Protein AF-A0A363U707-F1 (afdb_monomer)

Nearest PDB structures (foldseek):
  2i4n-assembly1_B  TM=9.523E-01  e=6.078E-10  Rhodopseudomonas palustris
  5xig-assembly2_C  TM=9.148E-01  e=1.519E-09  Toxoplasma gondii ME49
  7f97-assembly2_D  TM=9.163E-01  e=2.192E-09  Plasmodium falciparum 3D7
  5xij-assembly2_C  TM=8.991E-01  e=3.798E-09  Toxoplasma gondii ME49
  7v9d-assembly1_A-2  TM=9.027E-01  e=9.494E-09  Plasmodium falciparum 3D7

Mean predicted aligned error: 7.05 Å

Foldseek 3Di:
DQQQAWDWFWKAAPPPRQIEIEIERRPFDFDVVQVCVVRNDIDGDDCVRCVQQLADVPQGDQQPGDRHQYEYEQCQQVNFFHWGGPSDPPDIDTGDHEPPRHHHPYYYHGTDDDFQQQDPVHGGTDDDDDDQDQDDDPGGDVVSVVVVQQVVAADPLAGQGAQVPAPFQEEEEEDDEPPDPLVVVSVVLVVVLVVLVGGYDYDPDPDDPVVSVSVCLHSNHQKYWYRYDVLVVVQWIWIDGSPDDDTDTDHSVCPNVVSVVSND

Structure (mmCIF, N/CA/C/O backbone):
data_AF-A0A363U707-F1
#
_entry.id   AF-A0A363U707-F1
#
loop_
_atom_site.group_PDB
_atom_site.id
_atom_site.type_symbol
_atom_site.label_atom_id
_atom_site.label_alt_id
_atom_site.label_comp_id
_atom_site.label_asym_id
_atom_site.label_entity_id
_atom_site.label_seq_id
_atom_site.pdbx_PDB_ins_code
_atom_site.Cartn_x
_atom_site.Cartn_y
_atom_site.Cartn_z
_atom_site.occupancy
_atom_site.B_iso_or_equiv
_atom_site.auth_seq_id
_atom_site.auth_comp_id
_atom_site.auth_asym_id
_atom_site.auth_atom_id
_atom_site.pdbx_PDB_model_num
ATOM 1 N N . PRO A 1 1 ? 21.287 20.798 -26.334 1.00 75.00 1 PRO A N 1
ATOM 2 C CA . PRO A 1 1 ? 20.153 20.501 -25.419 1.00 75.00 1 PRO A CA 1
ATOM 3 C C . PRO A 1 1 ? 19.984 18.984 -25.265 1.00 75.00 1 PRO A C 1
ATOM 5 O O . PRO A 1 1 ? 20.188 18.289 -26.256 1.00 75.00 1 PRO A O 1
ATOM 8 N N . LYS A 1 2 ? 19.651 18.467 -24.072 1.00 80.44 2 LYS A N 1
ATOM 9 C CA . LYS A 1 2 ? 19.468 17.012 -23.854 1.00 80.44 2 LYS A CA 1
ATOM 10 C C . LYS A 1 2 ? 18.323 16.424 -24.697 1.00 80.44 2 LYS A C 1
ATOM 12 O O . LYS A 1 2 ? 18.440 15.325 -25.217 1.00 80.44 2 LYS A O 1
ATOM 17 N N . GLU A 1 3 ? 17.283 17.211 -24.949 1.00 85.81 3 GLU A N 1
ATOM 18 C CA . GLU A 1 3 ? 16.171 16.906 -25.872 1.00 85.81 3 GLU A CA 1
ATOM 19 C C . GLU A 1 3 ? 16.598 16.672 -27.338 1.00 85.81 3 GLU A C 1
ATOM 21 O O . GLU A 1 3 ? 15.846 16.110 -28.128 1.00 85.81 3 GLU A O 1
ATOM 26 N N . LYS A 1 4 ? 17.810 17.101 -27.722 1.00 92.06 4 LYS A N 1
ATOM 27 C CA . LYS A 1 4 ? 18.390 16.894 -29.060 1.00 92.06 4 LYS A CA 1
ATOM 28 C C . LYS A 1 4 ? 19.408 15.759 -29.094 1.00 92.06 4 LYS A C 1
ATOM 30 O O . LYS A 1 4 ? 20.130 15.629 -30.077 1.00 92.06 4 LYS A O 1
ATOM 35 N N . THR A 1 5 ? 19.501 14.951 -28.045 1.00 93.12 5 THR A N 1
ATOM 36 C CA . THR A 1 5 ? 20.383 13.780 -28.016 1.00 93.12 5 THR A CA 1
ATOM 37 C C . THR A 1 5 ? 19.557 12.501 -27.948 1.00 93.12 5 THR A C 1
A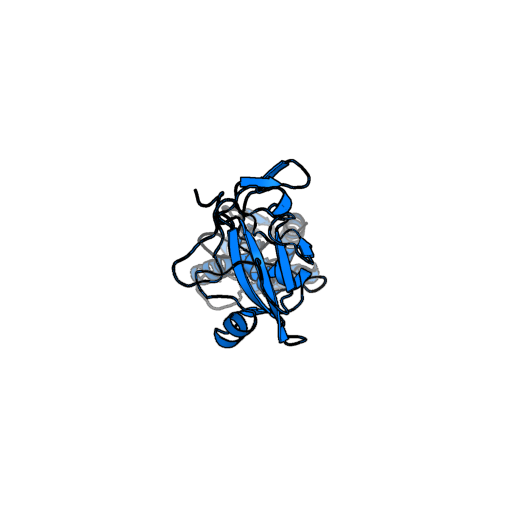TOM 39 O O . THR A 1 5 ? 18.478 12.492 -27.364 1.00 93.12 5 THR A O 1
ATOM 42 N N . ALA A 1 6 ? 20.066 11.419 -28.522 1.00 93.31 6 ALA A N 1
ATOM 43 C CA . ALA A 1 6 ? 19.530 10.075 -28.364 1.00 93.31 6 ALA A CA 1
ATOM 44 C C . ALA A 1 6 ? 20.315 9.368 -27.251 1.00 93.31 6 ALA A C 1
ATOM 46 O O . ALA A 1 6 ? 21.539 9.263 -27.328 1.00 93.31 6 ALA A O 1
ATOM 47 N N . LYS A 1 7 ? 19.627 8.904 -26.206 1.00 94.44 7 LYS A N 1
ATOM 48 C CA . LYS A 1 7 ? 20.229 8.097 -25.140 1.00 94.44 7 LYS A CA 1
ATOM 49 C C . LYS A 1 7 ? 20.121 6.628 -25.526 1.00 94.44 7 LYS A C 1
ATOM 51 O O . LYS A 1 7 ? 19.019 6.127 -25.732 1.00 94.44 7 LYS A O 1
ATOM 56 N N . ALA A 1 8 ? 21.270 5.969 -25.609 1.00 94.56 8 ALA A N 1
ATOM 57 C CA . ALA A 1 8 ? 21.385 4.542 -25.864 1.00 94.56 8 ALA A CA 1
ATOM 58 C C . ALA A 1 8 ? 21.515 3.769 -24.546 1.00 94.56 8 ALA A C 1
ATOM 60 O O . ALA A 1 8 ? 22.344 4.111 -23.701 1.00 94.56 8 ALA A O 1
ATOM 61 N N . LEU A 1 9 ? 20.717 2.718 -24.389 1.00 95.88 9 LEU A N 1
ATOM 62 C CA . LEU A 1 9 ? 20.757 1.788 -23.264 1.00 95.88 9 LEU A CA 1
ATOM 63 C C . LEU A 1 9 ? 20.870 0.366 -23.816 1.00 95.88 9 LEU A C 1
ATOM 65 O O . LEU A 1 9 ? 20.248 0.034 -24.821 1.00 95.88 9 LEU A O 1
ATOM 69 N N . MET A 1 10 ? 21.697 -0.464 -23.186 1.00 95.62 10 MET A N 1
ATOM 70 C CA . MET A 1 10 ? 22.111 -1.753 -23.742 1.00 95.62 10 MET A CA 1
ATOM 71 C C . MET A 1 10 ? 21.812 -2.863 -22.747 1.00 95.62 10 MET A C 1
ATOM 73 O O . MET A 1 10 ? 22.299 -2.855 -21.614 1.00 95.62 10 MET A O 1
ATOM 77 N N . TYR A 1 11 ? 21.010 -3.818 -23.192 1.00 96.81 11 TYR A N 1
ATOM 78 C CA . TYR A 1 11 ? 20.541 -4.929 -22.387 1.00 96.81 11 TYR A CA 1
ATOM 79 C C . TYR A 1 11 ? 20.782 -6.250 -23.110 1.00 96.81 11 TYR A C 1
ATOM 81 O O . TYR A 1 11 ? 20.896 -6.298 -24.331 1.00 96.81 11 TYR A O 1
ATOM 89 N N . THR A 1 12 ? 20.793 -7.335 -22.350 1.00 96.44 12 THR A N 1
ATOM 90 C CA . THR A 1 12 ? 20.788 -8.698 -22.875 1.00 96.44 12 THR A CA 1
ATOM 91 C C . THR A 1 12 ? 19.539 -9.393 -22.363 1.00 96.44 12 THR A C 1
ATOM 93 O O . THR A 1 12 ? 19.278 -9.424 -21.154 1.00 96.44 12 THR A O 1
ATOM 96 N N . ARG A 1 13 ? 18.739 -9.923 -23.288 1.00 96.81 13 ARG A N 1
ATOM 97 C CA . ARG A 1 13 ? 17.516 -10.651 -22.969 1.00 96.81 13 ARG A CA 1
ATOM 98 C C . ARG A 1 13 ? 17.856 -11.999 -22.347 1.00 96.81 13 ARG A C 1
ATOM 100 O O . ARG A 1 13 ? 18.667 -12.754 -22.872 1.00 96.81 13 ARG A O 1
ATOM 107 N N . VAL A 1 14 ? 17.217 -12.307 -21.224 1.00 96.00 14 VAL A N 1
ATOM 108 C CA . VAL A 1 14 ? 17.536 -13.488 -20.412 1.00 96.00 14 VAL A CA 1
ATOM 109 C C . VAL A 1 14 ? 17.093 -14.784 -21.094 1.00 96.00 14 VAL A C 1
ATOM 111 O O . VAL A 1 14 ? 17.777 -15.794 -20.975 1.00 96.00 14 VAL A O 1
ATOM 114 N N . SER A 1 15 ? 15.982 -14.764 -21.835 1.00 95.06 15 SER A N 1
ATOM 115 C CA . SER A 1 15 ? 15.396 -15.975 -22.425 1.00 95.06 15 SER A CA 1
ATOM 116 C C . SER A 1 15 ? 16.239 -16.613 -23.532 1.00 95.06 15 SER A C 1
ATOM 118 O O . SER A 1 15 ? 16.195 -17.826 -23.700 1.00 95.06 15 SER A O 1
ATOM 120 N N . ASP A 1 16 ? 16.961 -15.810 -24.314 1.00 94.19 16 ASP A N 1
ATOM 121 C CA . ASP A 1 16 ? 17.686 -16.265 -25.509 1.00 94.19 16 ASP A CA 1
ATOM 122 C C . ASP A 1 16 ? 19.075 -15.631 -25.681 1.00 94.19 16 ASP A C 1
ATOM 124 O O . ASP A 1 16 ? 19.753 -15.895 -26.670 1.00 94.19 16 ASP A O 1
ATOM 128 N N . GLY A 1 17 ? 19.511 -14.792 -24.737 1.00 93.56 17 GLY A N 1
ATOM 129 C CA . GLY A 1 17 ? 20.796 -14.100 -24.806 1.00 93.56 17 GLY A CA 1
ATOM 130 C C . GLY A 1 17 ? 20.862 -13.011 -25.878 1.00 93.56 17 GLY A C 1
ATOM 131 O O . GLY A 1 17 ? 21.953 -12.519 -26.164 1.00 93.56 17 GLY A O 1
ATOM 132 N N . LYS A 1 18 ? 19.733 -12.624 -26.488 1.00 95.12 18 LYS A N 1
ATOM 133 C CA . LYS A 1 18 ? 19.731 -11.630 -27.563 1.00 95.12 18 LYS A CA 1
ATOM 134 C C . LYS A 1 18 ? 20.108 -10.248 -27.030 1.00 95.12 18 LYS A C 1
ATOM 136 O O . LYS A 1 18 ? 19.560 -9.796 -26.023 1.00 95.12 18 LYS A O 1
ATOM 141 N N . PHE A 1 19 ? 21.008 -9.562 -27.730 1.00 96.56 19 PHE A N 1
ATOM 142 C CA . PHE A 1 19 ? 21.371 -8.183 -27.419 1.00 96.56 19 PHE A CA 1
ATOM 143 C C . PHE A 1 19 ? 20.229 -7.236 -27.805 1.00 96.56 19 PHE A C 1
ATOM 145 O O . PHE A 1 19 ? 19.715 -7.283 -28.923 1.00 96.56 19 PHE A O 1
ATOM 152 N N . VAL A 1 20 ? 19.817 -6.386 -26.869 1.00 97.19 20 VAL A N 1
ATOM 153 C CA . VAL A 1 20 ? 18.712 -5.436 -27.006 1.00 97.19 20 VAL A CA 1
ATOM 154 C C . VAL A 1 20 ? 19.270 -4.024 -26.876 1.00 97.19 20 VAL A C 1
ATOM 156 O O . VAL A 1 20 ? 19.759 -3.626 -25.816 1.00 97.19 20 VAL A O 1
ATOM 159 N N . PHE A 1 21 ? 19.178 -3.258 -27.959 1.00 97.44 21 PHE A N 1
ATOM 160 C CA . PHE A 1 21 ? 19.632 -1.877 -28.026 1.00 97.44 21 PHE A CA 1
ATOM 161 C C . PHE A 1 21 ? 18.435 -0.934 -27.951 1.00 97.44 21 PHE A C 1
ATOM 163 O O . PHE A 1 21 ? 17.620 -0.877 -28.870 1.00 97.44 21 PHE A O 1
ATOM 170 N N . VAL A 1 22 ? 18.324 -0.199 -26.849 1.00 97.69 22 VAL A N 1
ATOM 171 C CA . VAL A 1 22 ? 17.177 0.660 -26.558 1.00 97.69 22 VAL A CA 1
ATOM 172 C C . VAL A 1 22 ? 17.543 2.123 -26.775 1.00 97.69 22 VAL A C 1
ATOM 174 O O . VAL A 1 22 ? 18.563 2.587 -26.263 1.00 97.69 22 VAL A O 1
ATOM 177 N N . ILE A 1 23 ? 16.706 2.866 -27.502 1.00 97.06 23 ILE A N 1
ATOM 178 C CA . ILE A 1 23 ? 16.897 4.303 -27.736 1.00 97.06 23 ILE A CA 1
ATOM 179 C C . ILE A 1 23 ? 15.708 5.089 -27.203 1.00 97.06 23 ILE A C 1
ATOM 181 O O . ILE A 1 23 ? 14.567 4.857 -27.598 1.00 97.06 23 ILE A O 1
ATOM 185 N N . ILE A 1 24 ? 16.008 6.080 -26.366 1.00 96.88 24 ILE A N 1
ATOM 186 C CA . ILE A 1 24 ? 15.054 7.080 -25.879 1.00 96.88 24 ILE A CA 1
ATOM 187 C C . ILE A 1 24 ? 15.623 8.493 -26.066 1.00 96.88 24 ILE A C 1
ATOM 189 O O . ILE A 1 24 ? 16.816 8.667 -26.344 1.00 96.88 24 ILE A O 1
ATOM 193 N N . ARG A 1 25 ? 14.791 9.529 -25.918 1.00 95.19 25 ARG A N 1
ATOM 194 C CA . ARG A 1 25 ? 15.269 10.920 -25.968 1.00 95.19 25 ARG A CA 1
ATOM 195 C C . ARG A 1 25 ? 16.167 11.227 -24.761 1.00 95.19 25 ARG A C 1
ATOM 197 O O . ARG A 1 25 ? 15.981 10.695 -23.671 1.00 95.19 25 ARG A O 1
ATOM 204 N N . GLY A 1 26 ? 17.188 12.057 -24.952 1.00 93.19 26 GLY A N 1
ATOM 205 C CA . GLY A 1 26 ? 18.278 12.238 -23.988 1.00 93.19 26 GLY A CA 1
ATOM 206 C C . GLY A 1 26 ? 17.896 12.846 -22.642 1.00 93.19 26 GLY A C 1
ATOM 207 O O . GLY A 1 26 ? 18.564 12.605 -21.635 1.00 93.19 26 GLY A O 1
ATOM 208 N N . ASP A 1 27 ? 16.831 13.632 -22.628 1.00 92.62 27 ASP A N 1
ATOM 209 C CA . ASP A 1 27 ? 16.213 14.241 -21.453 1.00 92.62 27 ASP A CA 1
ATOM 210 C C . ASP A 1 27 ? 15.275 13.293 -20.694 1.00 92.62 27 ASP A C 1
ATOM 212 O O . ASP A 1 27 ? 14.919 13.601 -19.567 1.00 92.62 27 ASP A O 1
ATOM 216 N N . MET A 1 28 ? 14.934 12.134 -21.260 1.00 94.31 28 MET A N 1
ATOM 217 C CA . MET A 1 28 ? 13.975 11.189 -20.688 1.00 94.31 28 MET A CA 1
ATOM 218 C C . MET A 1 28 ? 14.659 10.013 -19.992 1.00 94.31 28 MET A C 1
ATOM 220 O O . MET A 1 28 ? 15.841 9.727 -20.216 1.00 94.31 28 MET A O 1
ATOM 224 N N . GLN A 1 29 ? 13.914 9.313 -19.138 1.00 95.88 29 GLN A N 1
ATOM 225 C CA . GLN A 1 29 ? 14.375 8.108 -18.449 1.00 95.88 29 GLN A CA 1
ATOM 226 C C . GLN A 1 29 ? 13.630 6.877 -18.943 1.00 95.88 29 GLN A C 1
ATOM 228 O O . GLN A 1 29 ? 12.447 6.942 -19.258 1.00 95.88 29 GLN A O 1
ATOM 233 N N . LEU A 1 30 ? 14.330 5.748 -19.009 1.00 97.00 30 LEU A N 1
ATOM 234 C CA . LEU A 1 30 ? 13.732 4.482 -19.411 1.00 97.00 30 LEU A CA 1
ATOM 235 C C . LEU A 1 30 ? 12.901 3.906 -18.261 1.00 97.00 30 LEU A C 1
ATOM 237 O O . LEU A 1 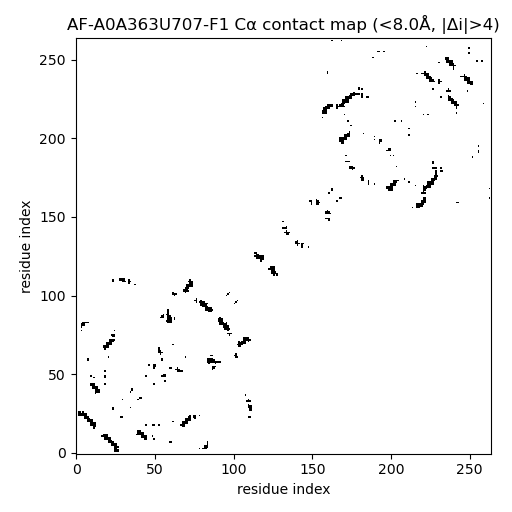30 ? 13.364 3.851 -17.124 1.00 97.00 30 LEU A O 1
ATOM 241 N N . SER A 1 31 ? 11.711 3.404 -18.574 1.00 97.12 31 SER A N 1
ATOM 242 C CA . SER A 1 31 ? 10.943 2.537 -17.689 1.00 97.12 31 SER A CA 1
ATOM 243 C C . SER A 1 31 ? 11.291 1.076 -17.972 1.00 97.12 31 SER A C 1
ATOM 245 O O . SER A 1 31 ? 10.854 0.492 -18.967 1.00 97.12 31 SER A O 1
ATOM 247 N N . GLU A 1 32 ? 12.062 0.452 -17.080 1.00 95.50 32 GLU A N 1
ATOM 248 C CA . GLU A 1 32 ? 12.420 -0.966 -17.223 1.00 95.50 32 GLU A CA 1
ATOM 249 C C . GLU A 1 32 ? 11.190 -1.880 -17.237 1.00 95.50 32 GLU A C 1
ATOM 251 O O . GLU A 1 32 ? 11.187 -2.896 -17.926 1.00 95.50 32 GLU A O 1
ATOM 256 N N . THR A 1 33 ? 10.118 -1.506 -16.534 1.00 95.31 33 THR A N 1
ATOM 257 C CA . THR A 1 33 ? 8.849 -2.245 -16.544 1.00 95.31 33 THR A CA 1
ATOM 258 C C . THR A 1 33 ? 8.222 -2.265 -17.939 1.00 95.31 33 THR A C 1
ATOM 260 O O . THR A 1 33 ? 7.798 -3.326 -18.401 1.00 95.31 33 THR A O 1
ATOM 263 N N . LYS A 1 34 ? 8.208 -1.124 -18.647 1.00 96.75 34 LYS A N 1
ATOM 264 C CA . LYS A 1 34 ? 7.697 -1.042 -20.027 1.00 96.75 34 LYS A CA 1
ATOM 265 C C . LYS A 1 34 ? 8.587 -1.812 -21.004 1.00 96.75 34 LYS A C 1
ATOM 267 O O . LYS A 1 34 ? 8.077 -2.517 -21.878 1.00 96.75 34 LYS A O 1
ATOM 272 N N . LEU A 1 35 ? 9.910 -1.748 -20.818 1.00 97.31 35 LEU A N 1
ATOM 273 C CA . LEU A 1 35 ? 10.852 -2.545 -21.604 1.00 97.31 35 LEU A CA 1
ATOM 274 C C . LEU A 1 35 ? 10.609 -4.048 -21.401 1.00 97.31 35 LEU A C 1
ATOM 276 O O . LEU A 1 35 ? 10.424 -4.763 -22.382 1.00 97.31 35 LEU A O 1
ATOM 280 N N . LYS A 1 36 ? 10.534 -4.523 -20.151 1.00 96.75 36 LYS A N 1
ATOM 281 C CA . LYS A 1 36 ? 10.291 -5.941 -19.836 1.00 96.75 36 LYS A CA 1
ATOM 282 C C . LYS A 1 36 ? 8.967 -6.445 -20.399 1.00 96.75 36 LYS A C 1
ATOM 284 O O . LYS A 1 36 ? 8.923 -7.533 -20.962 1.00 96.75 36 LYS A O 1
ATOM 289 N N . ALA A 1 37 ? 7.908 -5.639 -20.330 1.00 96.44 37 ALA A N 1
ATOM 290 C CA . ALA A 1 37 ? 6.626 -5.971 -20.954 1.00 96.44 37 ALA A CA 1
ATOM 291 C C . ALA A 1 37 ? 6.713 -6.087 -22.489 1.00 96.44 37 ALA A C 1
ATOM 293 O O . ALA A 1 37 ? 5.918 -6.796 -23.101 1.00 96.44 37 ALA A O 1
ATOM 294 N N . THR A 1 38 ? 7.676 -5.401 -23.111 1.00 96.31 38 THR A N 1
ATOM 295 C CA . THR A 1 38 ? 7.859 -5.373 -24.567 1.00 96.31 38 THR A CA 1
ATOM 296 C C . THR A 1 38 ? 8.750 -6.506 -25.071 1.00 96.31 38 THR A C 1
ATOM 298 O O . THR A 1 38 ? 8.426 -7.131 -26.079 1.00 96.31 38 THR A O 1
ATOM 301 N N . VAL A 1 39 ? 9.881 -6.764 -24.406 1.00 96.19 39 VAL A N 1
ATOM 302 C CA . VAL A 1 39 ? 10.898 -7.710 -24.901 1.00 96.19 39 VAL A CA 1
ATOM 303 C C . VAL A 1 39 ? 11.112 -8.937 -24.019 1.00 96.19 39 VAL A C 1
ATOM 305 O O . VAL A 1 39 ? 11.809 -9.851 -24.458 1.00 96.19 39 VAL A O 1
ATOM 308 N N . GLY A 1 40 ? 10.504 -8.997 -22.833 1.00 96.25 40 GLY A N 1
ATOM 309 C CA . GLY A 1 40 ? 10.749 -10.015 -21.809 1.00 96.25 40 GLY A CA 1
ATOM 310 C C . GLY A 1 40 ? 11.827 -9.599 -20.804 1.00 96.25 40 GLY A C 1
ATOM 311 O O . GLY A 1 40 ? 12.304 -8.464 -20.811 1.00 96.25 40 GLY A O 1
ATOM 312 N N . ASP A 1 41 ? 12.219 -10.523 -19.926 1.00 96.81 41 ASP A N 1
ATOM 313 C CA . ASP A 1 41 ? 13.232 -10.246 -18.907 1.00 96.81 41 ASP A CA 1
ATOM 314 C C . ASP A 1 41 ? 14.592 -9.904 -19.518 1.00 96.81 41 ASP A C 1
ATOM 316 O O . ASP A 1 41 ? 15.098 -10.578 -20.420 1.00 96.81 41 ASP A O 1
ATOM 320 N N . VAL A 1 42 ? 15.204 -8.850 -18.984 1.00 96.94 42 VAL A N 1
ATOM 321 C CA . VAL A 1 42 ? 16.476 -8.294 -19.444 1.00 96.94 42 VAL A CA 1
ATOM 322 C C . VAL A 1 42 ? 17.408 -8.026 -18.269 1.00 96.94 42 VAL A C 1
ATOM 324 O O . VAL A 1 42 ? 16.964 -7.738 -17.156 1.00 96.94 42 VAL A O 1
ATOM 327 N N . ARG A 1 43 ? 18.711 -8.068 -18.543 1.00 96.50 43 ARG A N 1
ATOM 328 C CA . ARG A 1 43 ? 19.778 -7.567 -17.666 1.00 96.50 43 ARG A CA 1
ATOM 329 C C . ARG A 1 43 ? 20.644 -6.566 -18.418 1.00 96.50 43 ARG A C 1
ATOM 331 O O . ARG A 1 43 ? 20.631 -6.567 -19.646 1.00 96.50 43 ARG A O 1
ATOM 338 N N . ALA A 1 44 ? 21.421 -5.752 -17.708 1.00 96.31 44 ALA A N 1
ATOM 339 C CA . ALA A 1 44 ? 22.433 -4.919 -18.352 1.00 96.31 44 ALA A CA 1
ATOM 340 C C . ALA A 1 44 ? 23.391 -5.790 -19.189 1.00 96.31 44 ALA A C 1
ATOM 342 O O . ALA A 1 44 ? 23.771 -6.895 -18.772 1.00 96.31 44 ALA A O 1
ATOM 343 N N . ALA A 1 45 ? 23.734 -5.310 -20.383 1.00 95.06 45 ALA A N 1
ATOM 344 C CA . ALA A 1 45 ? 24.696 -5.984 -21.244 1.00 95.06 45 ALA A CA 1
ATOM 345 C C . ALA A 1 45 ? 26.115 -5.854 -20.674 1.00 95.06 45 ALA A C 1
ATOM 347 O O . ALA A 1 45 ? 26.468 -4.823 -20.096 1.00 95.06 45 ALA A O 1
ATOM 348 N N . THR A 1 46 ? 26.931 -6.893 -20.839 1.00 94.62 46 THR A N 1
ATOM 349 C CA . THR A 1 46 ? 28.359 -6.819 -20.506 1.00 94.62 46 THR A CA 1
ATOM 350 C C . THR A 1 46 ? 29.124 -6.068 -21.597 1.00 94.62 46 THR A C 1
ATOM 352 O O . THR A 1 46 ? 28.665 -5.972 -22.735 1.00 94.62 46 THR A O 1
AT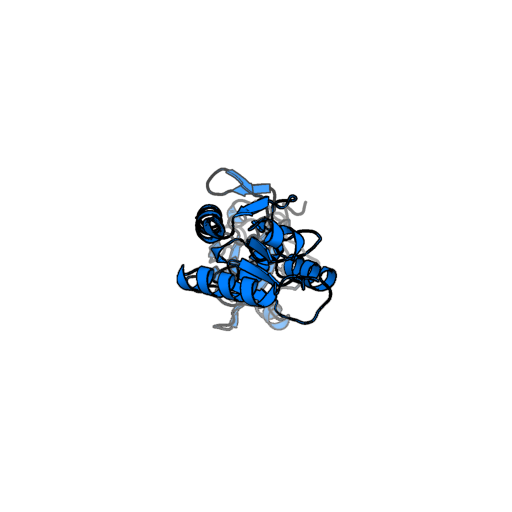OM 355 N N . GLU A 1 47 ? 30.315 -5.551 -21.287 1.00 92.00 47 GLU A N 1
ATOM 356 C CA . GLU A 1 47 ? 31.150 -4.874 -22.293 1.00 92.00 47 GLU A CA 1
ATOM 357 C C . GLU A 1 47 ? 31.466 -5.778 -23.493 1.00 92.00 47 GLU A C 1
ATOM 359 O O . GLU A 1 47 ? 31.403 -5.332 -24.636 1.00 92.00 47 GLU A O 1
ATOM 364 N N . GLU A 1 48 ? 31.725 -7.065 -23.250 1.00 90.94 48 GLU A N 1
ATOM 365 C CA . GLU A 1 48 ? 31.972 -8.051 -24.307 1.00 90.94 48 GLU A CA 1
ATOM 366 C C . GLU A 1 48 ? 30.772 -8.211 -25.251 1.00 90.94 48 GLU A C 1
ATOM 368 O O . GLU A 1 48 ? 30.947 -8.325 -26.465 1.00 90.94 48 GLU A O 1
ATOM 373 N N . GLU A 1 49 ? 29.550 -8.209 -24.711 1.00 92.38 49 GLU A N 1
ATOM 374 C CA . GLU A 1 49 ? 28.312 -8.290 -25.493 1.00 92.38 49 GLU A CA 1
ATOM 375 C C . GLU A 1 49 ? 28.099 -7.021 -26.326 1.00 92.38 49 GLU A C 1
ATOM 377 O O . GLU A 1 49 ? 27.759 -7.107 -27.506 1.00 92.38 49 GLU A O 1
ATOM 382 N N . ILE A 1 50 ? 28.373 -5.852 -25.738 1.00 91.75 50 ILE A N 1
ATOM 383 C CA . ILE A 1 50 ? 28.271 -4.547 -26.403 1.00 91.75 50 ILE A CA 1
ATOM 384 C C . ILE A 1 50 ? 29.243 -4.471 -27.589 1.00 91.75 50 ILE A C 1
ATOM 386 O O . ILE A 1 50 ? 28.837 -4.149 -28.707 1.00 91.75 50 ILE A O 1
ATOM 390 N N . VAL A 1 51 ? 30.514 -4.821 -27.369 1.00 90.81 51 VAL A N 1
ATOM 391 C CA . VAL A 1 51 ? 31.549 -4.796 -28.414 1.00 90.81 51 VAL A CA 1
ATOM 392 C C . VAL A 1 51 ? 31.241 -5.813 -29.514 1.00 90.81 51 VAL A C 1
ATOM 394 O O . VAL A 1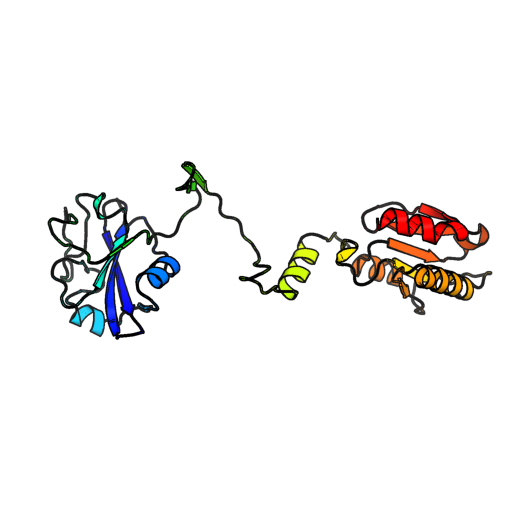 51 ? 31.406 -5.507 -30.695 1.00 90.81 51 VAL A O 1
ATOM 397 N N . ARG A 1 52 ? 30.729 -7.001 -29.162 1.00 90.94 52 ARG A N 1
ATOM 398 C CA . ARG A 1 52 ? 30.323 -8.027 -30.139 1.00 90.94 52 ARG A CA 1
ATOM 399 C C . ARG A 1 52 ? 29.214 -7.538 -31.073 1.00 90.94 52 ARG A C 1
ATOM 401 O O . ARG A 1 52 ? 29.249 -7.860 -32.258 1.00 90.94 52 ARG A O 1
ATOM 408 N N . ALA 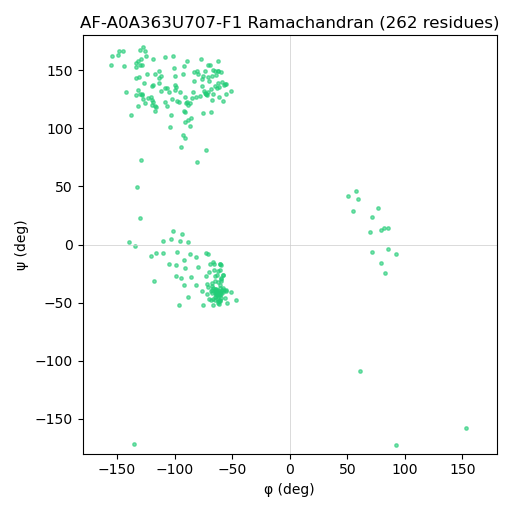A 1 53 ? 28.273 -6.746 -30.559 1.00 90.25 53 ALA A N 1
ATOM 409 C CA . ALA A 1 53 ? 27.206 -6.131 -31.351 1.00 90.25 53 ALA A CA 1
ATOM 410 C C . ALA A 1 53 ? 27.697 -4.970 -32.245 1.00 90.25 53 ALA A C 1
ATOM 412 O O . ALA A 1 53 ? 26.940 -4.465 -33.078 1.00 90.25 53 ALA A O 1
ATOM 413 N N . GLY A 1 54 ? 28.960 -4.550 -32.100 1.00 90.38 54 GLY A N 1
ATOM 414 C CA . GLY A 1 54 ? 29.549 -3.419 -32.819 1.00 90.38 54 GLY A CA 1
ATOM 415 C C . GLY A 1 54 ? 29.289 -2.063 -32.159 1.00 90.38 54 GLY A C 1
ATOM 416 O O . GLY A 1 54 ? 29.498 -1.035 -32.795 1.00 90.38 54 GLY A O 1
ATOM 417 N N . ALA A 1 55 ? 28.833 -2.047 -30.905 1.00 91.75 55 ALA A N 1
ATOM 418 C CA . ALA A 1 55 ? 28.650 -0.830 -30.128 1.00 91.75 55 ALA A CA 1
ATOM 419 C C . ALA A 1 55 ? 29.905 -0.506 -29.304 1.00 91.75 55 ALA A C 1
ATOM 421 O O . ALA A 1 55 ? 30.663 -1.388 -28.900 1.00 91.75 55 ALA A O 1
ATOM 422 N N . VAL A 1 56 ? 30.097 0.780 -29.006 1.00 90.50 56 VAL A N 1
ATOM 423 C CA . VAL A 1 56 ? 31.175 1.258 -28.129 1.00 90.50 56 VAL A CA 1
ATOM 424 C C . VAL A 1 56 ? 30.552 1.909 -26.894 1.00 90.50 56 VAL A C 1
ATOM 426 O O . VAL A 1 56 ? 29.825 2.896 -27.049 1.00 90.50 56 VAL A O 1
ATOM 429 N N . PRO A 1 57 ? 30.808 1.410 -25.667 1.00 85.81 57 PRO A N 1
ATOM 430 C CA . PRO A 1 57 ? 30.297 2.027 -24.445 1.00 85.81 57 PRO A CA 1
ATOM 431 C C . PRO A 1 57 ? 30.600 3.531 -24.389 1.00 85.81 57 PRO A C 1
ATOM 433 O O . PRO A 1 57 ? 31.712 3.969 -24.670 1.00 85.81 57 PRO A O 1
ATOM 436 N N . GLY A 1 58 ? 29.588 4.342 -24.073 1.00 85.00 58 GLY A N 1
ATOM 437 C CA . GLY A 1 58 ? 29.695 5.809 -24.054 1.00 85.00 58 GLY A CA 1
ATOM 438 C C . GLY A 1 58 ? 29.613 6.501 -25.423 1.00 85.00 58 GLY A C 1
ATOM 439 O O . GLY A 1 58 ? 29.328 7.694 -25.467 1.00 85.00 58 GLY A O 1
ATOM 440 N N . TYR A 1 59 ? 29.775 5.767 -26.528 1.00 92.31 59 TYR A N 1
ATOM 441 C CA . TYR A 1 59 ? 29.702 6.280 -27.904 1.00 92.31 59 TYR A CA 1
ATOM 442 C C . TYR A 1 59 ? 28.768 5.444 -28.788 1.00 92.31 59 TYR A C 1
ATOM 444 O O . TYR A 1 59 ? 28.895 5.459 -30.010 1.00 92.31 59 TYR A O 1
ATOM 452 N N . ALA A 1 60 ? 27.823 4.716 -28.195 1.00 93.44 60 ALA A N 1
ATOM 453 C CA . ALA A 1 60 ? 26.989 3.764 -28.915 1.00 93.44 60 ALA A CA 1
ATOM 454 C C . ALA A 1 60 ? 25.827 4.424 -29.686 1.00 93.44 60 ALA A C 1
ATOM 456 O O . ALA A 1 60 ? 25.221 5.396 -29.224 1.00 93.44 60 ALA A O 1
ATOM 457 N N . SER A 1 61 ? 25.461 3.854 -30.834 1.00 94.12 61 SER A N 1
ATOM 458 C CA . SER A 1 61 ? 24.206 4.129 -31.548 1.00 94.12 61 SER A CA 1
ATOM 459 C C . SER A 1 61 ? 23.701 2.909 -32.309 1.00 94.12 61 SER A C 1
ATOM 461 O O . SER A 1 61 ? 24.437 1.953 -32.523 1.00 94.12 61 SER A O 1
ATOM 463 N N . ALA A 1 62 ? 22.447 2.960 -32.766 1.00 93.25 62 ALA A N 1
ATOM 464 C CA . ALA A 1 62 ? 21.856 1.910 -33.596 1.00 93.25 62 ALA A CA 1
ATOM 465 C C . ALA A 1 62 ? 22.412 1.849 -35.031 1.00 93.25 62 ALA A C 1
ATOM 467 O O . ALA A 1 62 ? 22.082 0.926 -35.774 1.00 93.25 62 ALA A O 1
ATOM 468 N N . VAL A 1 63 ? 23.234 2.815 -35.451 1.00 93.25 63 VAL A N 1
ATOM 469 C CA . VAL A 1 63 ? 23.741 2.871 -36.826 1.00 93.25 63 VAL A CA 1
ATOM 470 C C . VAL A 1 63 ? 24.834 1.819 -37.008 1.00 93.25 63 VAL A C 1
ATOM 472 O O . VAL A 1 63 ? 25.911 1.917 -36.425 1.00 93.25 63 VAL A O 1
ATOM 475 N N . GLY A 1 64 ? 24.560 0.811 -37.836 1.00 87.69 64 GLY A N 1
ATOM 476 C CA . GLY A 1 64 ? 25.537 -0.222 -38.187 1.00 87.69 64 GLY A CA 1
ATOM 477 C C . GLY A 1 64 ? 25.737 -1.324 -37.140 1.00 87.69 64 GLY A C 1
ATOM 478 O O . GLY A 1 64 ? 26.682 -2.103 -37.281 1.00 87.69 64 GLY A O 1
ATOM 479 N N . LEU A 1 65 ? 24.866 -1.421 -36.126 1.00 90.75 65 LEU A N 1
ATOM 480 C CA . LEU A 1 65 ? 24.879 -2.557 -35.199 1.00 90.75 65 LEU A CA 1
ATOM 481 C C . LEU A 1 65 ? 24.556 -3.863 -35.925 1.00 90.75 65 LEU A C 1
ATOM 483 O O . LEU A 1 65 ? 23.756 -3.896 -36.863 1.00 90.75 65 LEU A O 1
ATOM 487 N N . LYS A 1 66 ? 25.175 -4.951 -35.468 1.00 82.94 66 LYS A N 1
ATOM 488 C CA . LYS A 1 66 ? 24.977 -6.299 -36.007 1.00 82.94 66 LYS A CA 1
ATOM 489 C C . LYS A 1 66 ? 24.305 -7.174 -34.961 1.00 82.94 66 LYS A C 1
ATOM 491 O O . LYS A 1 66 ? 24.675 -7.120 -33.794 1.00 82.94 66 LYS A O 1
ATOM 496 N N . ASP A 1 67 ? 23.352 -7.992 -35.406 1.00 86.75 67 ASP A N 1
ATOM 497 C CA . ASP A 1 67 ? 22.662 -8.992 -34.576 1.00 86.75 67 ASP A CA 1
ATOM 498 C C . ASP A 1 67 ? 22.094 -8.426 -33.254 1.00 86.75 67 ASP A C 1
ATOM 500 O O . ASP A 1 67 ? 22.194 -9.018 -32.180 1.00 86.75 67 ASP A O 1
ATOM 504 N N . ALA A 1 68 ? 21.503 -7.233 -33.339 1.00 93.19 68 ALA A N 1
ATOM 505 C CA . ALA A 1 68 ? 20.870 -6.536 -32.226 1.00 93.19 68 ALA A CA 1
ATOM 506 C C . ALA A 1 68 ? 19.360 -6.433 -32.464 1.00 93.19 68 ALA A C 1
ATOM 508 O O . ALA A 1 68 ? 18.919 -6.229 -33.591 1.00 93.19 68 ALA A O 1
ATOM 509 N N . LEU A 1 69 ? 18.561 -6.551 -31.404 1.00 96.12 69 LEU A N 1
ATOM 510 C CA . LEU A 1 69 ? 17.166 -6.117 -31.412 1.00 96.12 69 LEU A CA 1
ATOM 511 C C . LEU A 1 69 ? 17.127 -4.627 -31.065 1.00 96.12 69 LEU A C 1
ATOM 513 O O . LEU A 1 69 ? 17.383 -4.263 -29.916 1.00 96.12 69 LEU A O 1
ATOM 517 N N . ILE A 1 70 ? 16.809 -3.776 -32.034 1.00 97.19 70 ILE A N 1
ATOM 518 C CA . ILE A 1 70 ? 16.704 -2.335 -31.833 1.00 97.19 70 ILE A CA 1
ATOM 519 C C . ILE A 1 70 ? 15.270 -2.012 -31.410 1.00 97.19 70 ILE A C 1
ATOM 521 O O . ILE A 1 70 ? 14.290 -2.306 -32.099 1.00 97.19 70 ILE A O 1
ATOM 525 N N . VAL A 1 71 ? 15.153 -1.381 -30.248 1.00 97.75 71 VAL A N 1
ATOM 526 C CA . VAL A 1 71 ? 13.885 -0.986 -29.638 1.00 97.75 71 VAL A CA 1
ATOM 527 C C . VAL A 1 71 ? 13.936 0.516 -29.408 1.00 97.75 71 VAL A C 1
ATOM 529 O O . VAL A 1 71 ? 14.873 1.023 -28.797 1.00 97.75 71 VAL A O 1
ATOM 532 N N . VAL A 1 72 ? 12.948 1.253 -29.899 1.00 97.75 72 VAL A N 1
ATOM 533 C CA . VAL A 1 72 ? 12.925 2.714 -29.762 1.00 97.75 72 VAL A CA 1
ATOM 534 C C . VAL A 1 72 ? 11.648 3.182 -29.087 1.00 97.75 72 VAL A C 1
ATOM 536 O O . VAL A 1 72 ? 10.582 2.589 -29.270 1.00 97.75 72 VAL A O 1
ATOM 539 N N . ASP A 1 73 ? 11.776 4.257 -28.314 1.00 97.38 73 ASP A N 1
ATOM 540 C CA . ASP A 1 73 ? 10.629 4.974 -27.771 1.00 97.38 73 ASP A CA 1
ATOM 541 C C . ASP A 1 73 ? 9.788 5.609 -28.895 1.00 97.38 73 ASP A C 1
ATOM 543 O O . ASP A 1 73 ? 10.317 5.989 -29.946 1.00 97.38 73 ASP A O 1
ATOM 547 N N . ASP A 1 74 ? 8.478 5.733 -28.696 1.00 94.94 74 ASP A N 1
ATOM 548 C CA . ASP A 1 74 ? 7.531 6.222 -29.705 1.00 94.94 74 ASP A CA 1
ATOM 549 C C . ASP A 1 74 ? 7.708 7.707 -30.080 1.00 94.94 74 ASP A C 1
ATOM 551 O O . ASP A 1 74 ? 7.263 8.139 -31.153 1.00 94.94 74 ASP A O 1
ATOM 555 N N . LEU A 1 75 ? 8.454 8.474 -29.279 1.00 93.50 75 LEU A N 1
ATOM 556 C CA . LEU A 1 75 ? 8.873 9.833 -29.616 1.00 93.50 75 LEU A CA 1
ATOM 557 C C . LEU A 1 75 ? 10.079 9.882 -30.562 1.00 93.50 75 LEU A C 1
ATOM 559 O O . LEU A 1 75 ? 10.304 10.916 -31.201 1.00 93.50 75 LEU A O 1
ATOM 563 N N . ILE A 1 76 ? 10.864 8.806 -30.691 1.00 95.75 76 ILE A N 1
ATOM 564 C CA . ILE A 1 76 ? 12.077 8.787 -31.526 1.00 95.75 76 ILE A CA 1
ATOM 565 C C . ILE A 1 76 ? 11.776 9.030 -33.012 1.00 95.75 76 ILE A C 1
ATOM 567 O O . ILE A 1 76 ? 12.433 9.900 -33.587 1.00 95.75 76 ILE A O 1
ATOM 571 N N . PRO A 1 77 ? 10.776 8.382 -33.646 1.00 95.19 77 PRO A N 1
ATOM 572 C CA . PRO A 1 77 ? 10.425 8.663 -35.042 1.00 95.19 77 PRO A CA 1
ATOM 573 C C . PRO A 1 77 ? 10.040 10.126 -35.314 1.00 95.19 77 PRO A C 1
ATOM 575 O O . PRO A 1 77 ? 10.200 10.613 -36.431 1.00 95.19 77 PRO A O 1
ATOM 578 N N . GLN A 1 78 ? 9.549 10.838 -34.296 1.00 93.56 78 GLN A N 1
ATOM 579 C CA . GLN A 1 78 ? 9.147 12.247 -34.382 1.00 93.56 78 GLN A CA 1
ATOM 580 C C . GLN A 1 78 ? 10.293 13.208 -34.017 1.00 93.56 78 GLN A C 1
ATOM 582 O O . GLN A 1 78 ? 10.225 14.411 -34.275 1.00 93.56 78 GLN A O 1
ATOM 587 N N . SER A 1 79 ? 11.370 12.687 -33.430 1.00 93.94 79 SER A N 1
ATOM 588 C CA . SER A 1 79 ? 12.509 13.459 -32.948 1.00 93.94 79 SER A CA 1
ATOM 589 C C . SER A 1 79 ? 13.588 13.550 -34.021 1.00 93.94 79 SER A C 1
ATOM 591 O O . SER A 1 79 ? 14.448 12.683 -34.157 1.00 93.94 79 SER A O 1
ATOM 593 N N . GLN A 1 80 ? 13.550 14.630 -34.795 1.00 93.44 80 GLN A N 1
ATOM 594 C CA . GLN A 1 80 ? 14.488 14.835 -35.896 1.00 93.44 80 GLN A CA 1
ATOM 595 C C . GLN A 1 80 ? 15.845 15.378 -35.439 1.00 93.44 80 GLN A C 1
ATOM 597 O O . GLN A 1 80 ? 15.943 16.205 -34.523 1.00 93.44 80 GLN A O 1
ATOM 602 N N . ASN A 1 81 ? 16.876 14.990 -36.191 1.00 94.81 81 ASN A N 1
ATOM 603 C CA . ASN A 1 81 ? 18.242 15.492 -36.097 1.00 94.81 81 ASN A CA 1
ATOM 604 C C . ASN A 1 81 ? 18.876 15.323 -34.707 1.00 94.81 81 ASN A C 1
ATOM 606 O O . ASN A 1 81 ? 19.497 16.248 -34.177 1.00 94.81 81 ASN A O 1
ATOM 610 N N . LEU A 1 82 ? 18.731 14.135 -34.119 1.00 95.69 82 LEU A N 1
ATOM 611 C CA . LEU A 1 82 ? 19.320 13.815 -32.823 1.00 95.69 82 LEU A CA 1
ATOM 612 C C . LEU A 1 82 ? 20.839 13.622 -32.920 1.00 95.69 82 LEU A C 1
ATOM 614 O O . LEU A 1 82 ? 21.380 13.161 -33.927 1.00 95.69 82 LEU A O 1
ATOM 618 N N . VAL A 1 83 ? 21.537 13.955 -31.840 1.00 95.69 83 VAL A N 1
ATOM 619 C CA . VAL A 1 83 ? 22.940 13.591 -31.633 1.00 95.69 83 VAL A CA 1
ATOM 620 C C . VAL A 1 83 ? 22.991 12.209 -30.989 1.00 95.69 83 VAL A C 1
ATOM 622 O O . VAL A 1 83 ? 22.430 12.022 -29.912 1.00 95.69 83 VAL A O 1
ATOM 625 N N . ALA A 1 84 ? 23.657 11.259 -31.635 1.00 94.25 84 ALA A N 1
ATOM 626 C CA . ALA A 1 84 ? 23.837 9.891 -31.151 1.00 94.25 84 ALA A CA 1
ATOM 627 C C . ALA A 1 84 ? 25.332 9.536 -31.137 1.00 94.25 84 ALA A C 1
ATOM 629 O O . ALA A 1 84 ? 26.145 10.251 -31.726 1.00 94.25 84 ALA A O 1
ATOM 630 N N . GLY A 1 85 ? 25.716 8.448 -30.473 1.00 93.44 85 GLY A N 1
ATOM 631 C CA . GLY A 1 85 ? 27.083 7.940 -30.561 1.00 93.44 85 GLY A CA 1
ATOM 632 C C . GLY A 1 85 ? 27.461 7.507 -31.986 1.00 93.44 85 GLY A C 1
ATOM 633 O O . GLY A 1 85 ? 26.591 7.240 -32.813 1.00 93.44 85 GLY A O 1
ATOM 634 N N . ALA A 1 86 ? 28.751 7.460 -32.311 1.00 93.81 86 ALA A N 1
ATOM 635 C CA . ALA A 1 86 ? 29.217 7.034 -33.636 1.00 93.81 86 ALA A CA 1
ATOM 636 C C . ALA A 1 86 ? 29.615 5.553 -33.729 1.00 93.81 86 ALA A C 1
ATOM 638 O O . ALA A 1 86 ? 30.076 5.125 -34.780 1.00 93.81 86 ALA A O 1
ATOM 639 N N . ASN A 1 87 ? 29.458 4.781 -32.648 1.00 93.94 87 ASN A N 1
ATOM 640 C CA . ASN A 1 87 ? 30.094 3.471 -32.472 1.00 93.94 87 ASN A CA 1
ATOM 641 C C . ASN A 1 87 ? 31.627 3.538 -32.638 1.00 93.94 87 ASN A C 1
ATOM 643 O O . ASN A 1 87 ? 32.271 2.565 -33.014 1.00 93.94 87 ASN A O 1
ATOM 647 N N . GLU A 1 88 ? 32.214 4.695 -32.319 1.00 93.38 88 GLU A N 1
ATOM 648 C CA . GLU A 1 88 ? 33.648 4.964 -32.381 1.00 93.38 88 GLU A CA 1
ATOM 649 C C . GLU A 1 88 ? 34.048 5.841 -31.191 1.00 93.38 88 GLU A C 1
ATOM 651 O O . GLU A 1 88 ? 33.410 6.860 -30.904 1.00 93.38 88 GLU A O 1
ATOM 656 N N . THR A 1 89 ? 35.105 5.442 -30.482 1.00 93.06 89 THR A N 1
ATOM 657 C CA . THR A 1 89 ? 35.584 6.150 -29.292 1.00 93.06 89 THR A CA 1
ATOM 658 C C . THR A 1 89 ? 35.921 7.601 -29.616 1.00 93.06 89 THR A C 1
ATOM 660 O O . THR A 1 89 ? 36.762 7.886 -30.461 1.00 93.06 89 THR A O 1
ATOM 663 N N . GLY A 1 90 ? 35.291 8.530 -28.898 1.00 93.31 90 GLY A N 1
ATOM 664 C CA . GLY A 1 90 ? 35.518 9.968 -29.051 1.00 93.31 90 GLY A CA 1
ATOM 665 C C . GLY A 1 90 ? 34.579 10.661 -30.041 1.00 93.31 90 GLY A C 1
ATOM 666 O O . GLY A 1 90 ? 34.551 11.891 -30.065 1.00 93.31 90 GLY A O 1
ATOM 667 N N . TYR A 1 91 ? 33.758 9.920 -30.793 1.00 94.50 91 TYR A N 1
ATOM 668 C CA . TYR A 1 91 ? 32.937 10.479 -31.868 1.00 94.50 91 TYR A CA 1
ATOM 669 C C . TYR A 1 91 ? 31.433 10.336 -31.630 1.00 94.50 91 TYR A C 1
ATOM 671 O O . TYR A 1 91 ? 30.934 9.372 -31.051 1.00 94.50 91 TYR A O 1
ATOM 679 N N . HIS A 1 92 ? 30.697 11.335 -32.115 1.00 94.56 92 HIS A N 1
ATOM 680 C CA . HIS A 1 92 ? 29.239 11.366 -32.125 1.00 94.56 92 HIS A CA 1
ATOM 681 C C . HIS A 1 92 ? 28.742 11.746 -33.517 1.00 94.56 92 HIS A C 1
ATOM 683 O O . HIS A 1 92 ? 29.318 12.611 -34.182 1.00 94.56 92 HIS A O 1
ATOM 689 N N . LEU A 1 93 ? 27.628 11.148 -33.920 1.00 94.62 93 LEU A N 1
ATOM 690 C CA . LEU A 1 93 ? 26.894 11.514 -35.120 1.00 94.62 93 LEU A CA 1
ATOM 691 C C . LEU A 1 93 ? 25.959 12.678 -34.801 1.00 94.62 93 LEU A C 1
ATOM 693 O O . LEU A 1 93 ? 25.209 12.651 -33.823 1.00 94.62 93 LEU A O 1
ATOM 697 N N . LYS A 1 94 ? 25.990 13.710 -35.643 1.00 94.94 94 LYS A N 1
ATOM 698 C CA . LYS A 1 94 ? 25.029 14.817 -35.605 1.00 94.94 94 LYS A CA 1
ATOM 699 C C . LYS A 1 94 ? 23.976 14.615 -36.681 1.00 94.94 94 LYS A C 1
ATOM 701 O O . LYS A 1 94 ? 24.267 14.071 -37.741 1.00 94.94 94 LYS A O 1
ATOM 706 N N . ASN A 1 95 ? 22.782 15.142 -36.428 1.00 95.06 95 ASN A N 1
ATOM 707 C CA . ASN A 1 95 ? 21.652 15.078 -37.349 1.00 95.06 95 ASN A CA 1
ATOM 708 C C . ASN A 1 95 ? 21.240 13.640 -37.694 1.00 95.06 95 ASN A C 1
ATOM 710 O O . ASN A 1 95 ? 20.886 13.368 -38.839 1.00 95.06 95 ASN A O 1
ATOM 714 N N . THR A 1 96 ? 21.279 12.738 -36.712 1.00 95.12 96 THR A N 1
ATOM 715 C CA . THR A 1 96 ? 20.822 11.354 -36.864 1.00 95.12 96 THR A CA 1
ATOM 716 C C . THR A 1 96 ? 19.294 11.325 -36.888 1.00 95.12 96 THR A C 1
ATOM 718 O O . THR A 1 96 ? 18.645 11.954 -36.050 1.00 95.12 96 THR A O 1
ATOM 721 N N . ASN A 1 97 ? 18.710 10.613 -37.845 1.00 95.00 97 ASN A N 1
ATOM 722 C CA . ASN A 1 97 ? 17.273 10.514 -38.061 1.00 95.00 97 ASN A CA 1
ATOM 723 C C . ASN A 1 97 ? 16.838 9.051 -38.183 1.00 95.00 97 ASN A C 1
ATOM 725 O O . ASN A 1 97 ? 17.369 8.289 -38.997 1.00 95.00 97 ASN A O 1
ATOM 729 N N . TYR A 1 98 ? 15.818 8.693 -37.403 1.00 95.50 98 TYR A N 1
ATOM 730 C CA . TYR A 1 98 ? 15.109 7.427 -37.550 1.00 95.50 98 TYR A CA 1
ATOM 731 C C . TYR A 1 98 ? 14.504 7.313 -38.961 1.00 95.50 98 TYR A C 1
ATOM 733 O O . TYR A 1 98 ? 14.016 8.297 -39.516 1.00 95.50 98 TYR A O 1
ATOM 741 N N . GLY A 1 99 ? 14.566 6.126 -39.563 1.00 94.25 99 GLY A N 1
ATOM 742 C CA . GLY A 1 99 ? 14.083 5.841 -40.918 1.00 94.25 99 GLY A CA 1
ATOM 743 C C . GLY A 1 99 ? 15.059 6.212 -42.041 1.00 94.25 99 GLY A C 1
ATOM 744 O O . GLY A 1 99 ? 15.006 5.595 -43.100 1.00 94.25 99 GLY A O 1
ATOM 745 N N . ARG A 1 100 ? 15.976 7.167 -41.817 1.00 95.38 100 ARG A N 1
ATOM 746 C CA . ARG A 1 100 ? 17.053 7.502 -42.767 1.00 95.38 100 ARG A CA 1
ATOM 747 C C . ARG A 1 100 ? 18.363 6.787 -42.437 1.00 95.38 100 ARG A C 1
ATOM 749 O O . ARG A 1 100 ? 18.947 6.175 -43.321 1.00 95.38 100 ARG A O 1
ATOM 756 N N . ASP A 1 101 ? 18.825 6.892 -41.188 1.00 95.69 101 ASP A N 1
ATOM 757 C CA . ASP A 1 101 ? 20.154 6.400 -40.783 1.00 95.69 101 ASP A CA 1
ATOM 758 C C . ASP A 1 101 ? 20.100 5.028 -40.100 1.00 95.69 101 ASP A C 1
ATOM 760 O O . ASP A 1 101 ? 21.066 4.272 -40.135 1.00 95.69 101 ASP A O 1
ATOM 764 N N . TYR A 1 102 ? 18.975 4.710 -39.459 1.00 94.31 102 TYR A N 1
ATOM 765 C CA . TYR A 1 102 ? 18.712 3.418 -38.832 1.00 94.31 102 TYR A CA 1
ATOM 766 C C . TYR A 1 102 ? 17.203 3.161 -38.766 1.00 94.31 102 TYR A C 1
ATOM 768 O O . TYR A 1 102 ? 16.392 4.083 -38.883 1.00 94.31 102 TYR A O 1
ATOM 776 N N . SER A 1 103 ? 16.829 1.902 -38.558 1.00 94.69 103 SER A N 1
ATOM 777 C CA . SER A 1 103 ? 15.450 1.478 -38.301 1.00 94.69 103 SER A CA 1
ATOM 778 C C . SER A 1 103 ? 15.408 0.629 -37.033 1.00 94.69 103 SER A C 1
ATOM 780 O O . SER A 1 103 ? 16.455 0.303 -36.475 1.00 94.69 103 SER A O 1
ATOM 782 N N . ALA A 1 104 ? 14.208 0.336 -36.544 1.00 95.62 104 ALA A N 1
ATOM 783 C CA . ALA A 1 104 ? 14.012 -0.472 -35.349 1.00 95.62 104 ALA A CA 1
ATOM 784 C C . ALA A 1 104 ? 12.940 -1.517 -35.607 1.00 95.62 104 ALA A C 1
ATOM 786 O O . ALA A 1 104 ? 11.941 -1.221 -36.266 1.00 95.62 104 ALA A O 1
ATOM 787 N N . GLU A 1 105 ? 13.124 -2.708 -35.051 1.00 96.56 105 GLU A N 1
ATOM 788 C CA . GLU A 1 105 ? 12.133 -3.776 -35.120 1.00 96.56 105 GLU A CA 1
ATOM 789 C C . GLU A 1 105 ? 10.930 -3.480 -34.221 1.00 96.56 105 GLU A C 1
ATOM 791 O O . GLU A 1 105 ? 9.826 -3.958 -34.486 1.00 96.56 105 GLU A O 1
ATOM 796 N N . VAL A 1 106 ? 11.130 -2.702 -33.151 1.00 96.69 106 VAL A N 1
ATOM 797 C CA . VAL A 1 106 ? 10.093 -2.413 -32.160 1.00 96.69 106 VAL A CA 1
ATOM 798 C C . VAL A 1 106 ? 10.040 -0.923 -31.836 1.00 96.69 106 VAL A C 1
ATOM 800 O O . VAL A 1 106 ? 11.043 -0.316 -31.465 1.00 96.69 106 VAL A O 1
ATOM 803 N N . ILE A 1 107 ? 8.834 -0.358 -31.923 1.00 97.69 107 ILE A N 1
ATOM 804 C CA . ILE A 1 107 ? 8.505 1.003 -31.483 1.00 97.69 107 ILE A CA 1
ATOM 805 C C . ILE A 1 107 ? 7.419 0.902 -30.409 1.00 97.69 107 ILE A C 1
ATOM 807 O O . ILE A 1 107 ? 6.338 0.357 -30.671 1.00 97.69 107 ILE A O 1
ATOM 811 N N . ARG A 1 108 ? 7.696 1.396 -29.200 1.00 97.06 108 ARG A N 1
ATOM 812 C CA . ARG A 1 108 ? 6.773 1.364 -28.050 1.00 97.06 108 ARG A CA 1
ATOM 813 C C . ARG A 1 108 ? 6.982 2.569 -27.139 1.00 97.06 108 ARG A C 1
ATOM 815 O O . ARG A 1 108 ? 8.029 3.187 -27.194 1.00 97.06 108 ARG A O 1
ATOM 822 N N . ASP A 1 109 ? 6.009 2.853 -26.281 1.00 95.31 109 ASP A N 1
ATOM 823 C CA . ASP A 1 109 ? 6.201 3.746 -25.134 1.00 95.31 109 ASP A CA 1
ATOM 824 C C . ASP A 1 109 ? 7.147 3.061 -24.136 1.00 95.31 109 ASP A C 1
ATOM 826 O O . ASP A 1 109 ? 6.820 2.010 -23.574 1.00 95.31 109 ASP A O 1
ATOM 830 N N . LEU A 1 110 ? 8.339 3.627 -23.955 1.00 96.56 110 LEU A N 1
ATOM 831 C CA . LEU A 1 110 ? 9.391 3.077 -23.097 1.00 96.56 110 LEU A CA 1
ATOM 832 C C . LEU A 1 110 ? 9.788 4.037 -21.981 1.00 96.56 110 LEU A C 1
ATOM 834 O O . LEU A 1 110 ? 10.533 3.648 -21.082 1.00 96.56 110 LEU A O 1
ATOM 838 N N . VAL A 1 111 ? 9.324 5.281 -22.022 1.00 95.56 111 VAL A N 1
ATOM 839 C CA . VAL A 1 111 ? 9.765 6.329 -21.105 1.00 95.56 111 VAL A CA 1
ATOM 840 C C . VAL A 1 111 ? 9.007 6.264 -19.781 1.00 95.56 111 VAL A C 1
ATOM 842 O O . VAL A 1 111 ? 7.810 5.983 -19.715 1.00 95.56 111 VAL A O 1
ATOM 845 N N . GLN A 1 112 ? 9.725 6.497 -18.686 1.00 95.12 112 GLN A N 1
ATOM 846 C CA . GLN A 1 112 ? 9.136 6.685 -17.371 1.00 95.12 112 GLN A CA 1
ATOM 847 C C . GLN A 1 112 ? 8.453 8.051 -17.315 1.00 95.12 112 GLN A C 1
ATOM 849 O O . GLN A 1 112 ? 9.058 9.066 -17.639 1.00 95.12 112 GLN A O 1
ATOM 854 N N . VAL A 1 113 ? 7.199 8.049 -16.879 1.00 93.25 113 VAL A N 1
ATOM 855 C CA . VAL A 1 113 ? 6.409 9.265 -16.691 1.00 93.25 113 VAL A CA 1
ATOM 856 C C . VAL A 1 113 ? 6.922 10.083 -15.507 1.00 93.25 113 VAL A C 1
ATOM 858 O O . VAL A 1 113 ? 7.254 9.512 -14.461 1.00 93.25 113 VAL A O 1
ATOM 861 N N . GLU A 1 114 ? 6.936 11.403 -15.664 1.00 92.56 114 GLU A N 1
ATOM 862 C CA . GLU A 1 114 ? 7.273 12.373 -14.626 1.00 92.56 114 GLU A CA 1
ATOM 863 C C . GLU A 1 114 ? 6.034 13.150 -14.154 1.00 92.56 114 GLU A C 1
ATOM 865 O O . GLU A 1 114 ? 4.977 13.191 -14.793 1.00 92.56 114 GLU A O 1
ATOM 870 N N . GLU A 1 115 ? 6.147 13.759 -12.976 1.00 93.88 115 GLU A N 1
ATOM 871 C CA . GLU A 1 115 ? 5.095 14.631 -12.468 1.00 93.88 115 GLU A CA 1
ATOM 872 C C . GLU A 1 115 ? 4.893 15.824 -13.412 1.00 93.88 115 GLU A C 1
ATOM 874 O O . GLU A 1 115 ? 5.843 16.451 -13.875 1.00 93.88 115 GLU A O 1
ATOM 879 N N . GLY A 1 116 ? 3.635 16.149 -13.707 1.00 94.06 116 GLY A N 1
ATOM 880 C CA . GLY A 1 116 ? 3.292 17.193 -14.663 1.00 94.06 116 GLY A CA 1
ATOM 881 C C . GLY A 1 116 ? 3.252 16.736 -16.123 1.00 94.06 116 GLY A C 1
ATOM 882 O O . GLY A 1 116 ? 2.821 17.519 -16.973 1.00 94.06 116 GLY A O 1
ATOM 883 N N . ASP A 1 117 ? 3.594 15.492 -16.453 1.00 92.81 117 ASP A N 1
ATOM 884 C CA . ASP A 1 117 ? 3.357 14.982 -17.805 1.00 92.81 117 ASP A CA 1
ATOM 885 C C . ASP A 1 117 ? 1.855 14.970 -18.148 1.00 92.81 117 ASP A C 1
ATOM 887 O O . ASP A 1 117 ? 1.003 14.842 -17.259 1.00 92.81 117 ASP A O 1
ATOM 891 N N . PRO A 1 118 ? 1.482 15.156 -19.428 1.00 92.12 118 PRO A N 1
ATOM 892 C CA . PRO A 1 118 ? 0.089 15.098 -19.844 1.00 92.12 118 PRO A CA 1
ATOM 893 C C . PRO A 1 118 ? -0.420 13.650 -19.842 1.00 92.12 118 PRO A C 1
ATOM 895 O O . PRO A 1 118 ? 0.166 12.752 -20.440 1.00 92.12 118 PRO A O 1
ATOM 898 N N . CYS A 1 119 ? -1.574 13.423 -19.222 1.00 89.31 119 CYS A N 1
ATOM 899 C CA . CYS A 1 119 ? -2.273 12.146 -19.281 1.00 89.31 119 CYS A CA 1
ATOM 900 C C . CYS A 1 119 ? -2.664 11.803 -20.729 1.00 89.31 119 CYS A C 1
ATOM 902 O O . CYS A 1 119 ? -3.393 12.567 -21.361 1.00 89.31 119 CYS A O 1
ATOM 904 N N . LEU A 1 120 ? -2.294 10.614 -21.212 1.00 86.06 120 LEU A N 1
ATOM 905 C CA . LEU A 1 120 ? -2.611 10.155 -22.574 1.00 86.06 120 LEU A CA 1
ATOM 906 C C . LEU A 1 120 ? -4.118 10.055 -22.878 1.00 86.06 120 LEU A C 1
ATOM 908 O O . LEU A 1 120 ? -4.509 10.089 -24.038 1.00 86.06 120 LEU A O 1
ATOM 912 N N . ASN A 1 121 ? -4.971 9.948 -21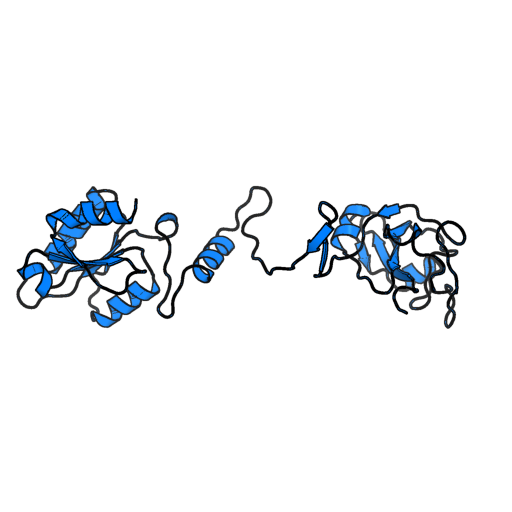.855 1.00 90.69 121 ASN A N 1
ATOM 913 C CA . ASN A 1 121 ? -6.421 9.839 -22.037 1.00 90.69 121 ASN A CA 1
ATOM 914 C C . ASN A 1 121 ? -7.147 11.197 -22.013 1.00 90.69 121 ASN A C 1
ATOM 916 O O . ASN A 1 121 ? -8.152 11.374 -22.690 1.00 90.69 121 ASN A O 1
ATOM 920 N N . CYS A 1 122 ? -6.684 12.155 -21.201 1.00 95.12 122 CYS A N 1
ATOM 921 C CA . CYS A 1 122 ? -7.425 13.408 -20.976 1.00 95.12 122 CYS A CA 1
ATOM 922 C C . CYS A 1 122 ? -6.588 14.692 -21.035 1.00 95.12 122 CYS A C 1
ATOM 924 O O . CYS A 1 122 ? -7.130 15.774 -20.831 1.00 95.12 122 CYS A O 1
ATOM 926 N N . GLY A 1 123 ? -5.275 14.601 -21.247 1.00 93.25 123 GLY A N 1
ATOM 927 C CA . GLY A 1 123 ? -4.361 15.743 -21.345 1.00 93.25 123 GLY A CA 1
ATOM 928 C C . GLY A 1 123 ? -4.079 16.487 -20.034 1.00 93.25 123 GLY A C 1
ATOM 929 O O . GLY A 1 123 ? -3.219 17.365 -20.009 1.00 93.25 123 GLY A O 1
ATOM 930 N N . ARG A 1 124 ? -4.765 16.154 -18.930 1.00 96.25 124 ARG A N 1
ATOM 931 C CA . ARG A 1 124 ? -4.497 16.754 -17.612 1.00 96.25 124 ARG A CA 1
ATOM 932 C C . ARG A 1 124 ? -3.124 16.349 -17.084 1.00 96.25 124 ARG A C 1
ATOM 934 O O . ARG A 1 124 ? -2.645 15.256 -17.372 1.00 96.25 124 ARG A O 1
ATOM 941 N N . ARG A 1 125 ? -2.527 17.237 -16.290 1.00 96.69 125 ARG A N 1
ATOM 942 C CA . ARG A 1 125 ? -1.216 17.048 -15.663 1.00 96.69 125 ARG A CA 1
ATOM 943 C C . ARG A 1 125 ? -1.282 15.926 -14.631 1.00 96.69 125 ARG A C 1
ATOM 945 O O . ARG A 1 125 ? -2.183 15.915 -13.792 1.00 96.69 125 ARG A O 1
ATOM 952 N N . LEU A 1 126 ? -0.353 14.985 -14.728 1.00 95.69 126 LEU A N 1
ATOM 953 C CA . LEU A 1 126 ? -0.228 13.877 -13.793 1.00 95.69 126 LEU A CA 1
ATOM 954 C C . LEU A 1 126 ? 0.387 14.354 -12.475 1.00 95.69 126 LEU A C 1
ATOM 956 O O . LEU A 1 126 ? 1.244 15.234 -12.468 1.00 95.69 126 LEU A O 1
ATOM 960 N N . VAL A 1 127 ? -0.058 13.755 -11.372 1.00 94.75 127 VAL A N 1
ATOM 961 C CA . VAL A 1 127 ? 0.494 13.956 -10.027 1.00 94.75 127 VAL A CA 1
ATOM 962 C C . VAL A 1 127 ? 0.998 12.610 -9.533 1.00 94.75 127 VAL A C 1
ATOM 964 O O . VAL A 1 127 ? 0.314 11.597 -9.703 1.00 94.75 127 VAL A O 1
ATOM 967 N N . ILE A 1 128 ? 2.183 12.593 -8.928 1.00 92.56 128 ILE A N 1
ATOM 968 C CA . ILE A 1 128 ? 2.769 11.383 -8.355 1.00 92.56 128 ILE A CA 1
ATOM 969 C C . ILE A 1 128 ? 2.487 11.378 -6.853 1.00 92.56 128 ILE A C 1
ATOM 971 O O . ILE A 1 128 ? 2.839 12.311 -6.138 1.00 92.56 128 ILE A O 1
ATOM 975 N N . LEU A 1 129 ? 1.841 10.317 -6.371 1.00 92.75 129 LEU A N 1
ATOM 976 C CA . LEU A 1 129 ? 1.546 10.115 -4.954 1.00 92.75 129 LEU A CA 1
ATOM 977 C C . LEU A 1 129 ? 2.231 8.844 -4.464 1.00 92.75 129 LEU A C 1
ATOM 979 O O . LEU A 1 129 ? 2.193 7.811 -5.133 1.00 92.75 129 LEU A O 1
ATOM 983 N N . ALA A 1 130 ? 2.820 8.909 -3.272 1.00 89.25 130 ALA A N 1
ATOM 984 C CA . ALA A 1 130 ? 3.304 7.720 -2.589 1.00 89.25 130 ALA A CA 1
ATOM 985 C C . ALA A 1 130 ? 2.110 6.911 -2.068 1.00 89.25 130 ALA A C 1
ATOM 987 O O . ALA A 1 130 ? 1.231 7.448 -1.392 1.00 89.25 130 ALA A O 1
ATOM 988 N N . CYS A 1 131 ? 2.082 5.616 -2.372 1.00 90.44 131 CYS A N 1
ATOM 989 C CA . CYS A 1 131 ? 1.033 4.711 -1.927 1.00 90.44 131 CYS A CA 1
ATOM 990 C C . CYS A 1 131 ? 1.620 3.408 -1.381 1.00 90.44 131 CYS A C 1
ATOM 992 O O . CYS A 1 131 ? 2.732 3.006 -1.725 1.00 90.44 131 CYS A O 1
ATOM 994 N N . MET A 1 132 ? 0.847 2.749 -0.520 1.00 90.12 132 MET A N 1
ATOM 995 C CA . MET A 1 132 ? 1.115 1.389 -0.072 1.00 90.12 132 MET A CA 1
ATOM 996 C C . MET A 1 132 ? 0.183 0.442 -0.837 1.00 90.12 132 MET A C 1
ATOM 998 O O . MET A 1 132 ? -1.033 0.657 -0.811 1.00 90.12 132 MET A O 1
ATOM 1002 N N . PRO A 1 133 ? 0.701 -0.588 -1.526 1.00 93.38 133 PRO A N 1
ATOM 1003 C CA . PRO A 1 133 ? -0.150 -1.577 -2.170 1.00 93.38 133 PRO A CA 1
ATOM 1004 C C . PRO A 1 133 ? -0.876 -2.400 -1.101 1.00 93.38 133 PRO A C 1
ATOM 1006 O O . PRO A 1 133 ? -0.243 -2.981 -0.227 1.00 93.38 133 PRO A O 1
ATOM 1009 N N . LEU A 1 134 ? -2.208 -2.440 -1.171 1.00 95.50 134 LEU A N 1
ATOM 1010 C CA . LEU A 1 134 ? -3.042 -3.216 -0.238 1.00 95.50 134 LEU A CA 1
ATOM 1011 C C . LEU A 1 134 ? -3.480 -4.568 -0.818 1.00 95.50 134 LEU A C 1
ATOM 1013 O O . LEU A 1 134 ? -3.925 -5.450 -0.085 1.00 95.50 134 LEU A O 1
ATOM 1017 N N . ALA A 1 135 ? -3.388 -4.720 -2.138 1.00 95.69 135 ALA A N 1
ATOM 1018 C CA . ALA A 1 135 ? -3.758 -5.926 -2.859 1.00 95.69 135 ALA A CA 1
ATOM 1019 C C . ALA A 1 135 ? -3.000 -6.011 -4.189 1.00 95.69 135 ALA A C 1
ATOM 1021 O O . ALA A 1 135 ? -2.634 -4.987 -4.773 1.00 95.69 135 ALA A O 1
ATOM 1022 N N . SER A 1 136 ? -2.817 -7.232 -4.688 1.00 93.06 136 SER A N 1
ATOM 1023 C CA . SER A 1 136 ? -2.311 -7.514 -6.030 1.00 93.06 136 SER A CA 1
ATOM 1024 C C . SER A 1 136 ? -3.212 -8.549 -6.699 1.00 93.06 136 SER A C 1
ATOM 1026 O O . SER A 1 136 ? -3.395 -9.659 -6.199 1.00 93.06 136 SER A O 1
ATOM 1028 N N . GLY A 1 137 ? -3.835 -8.181 -7.820 1.00 91.69 137 GLY A N 1
ATOM 1029 C CA . GLY A 1 137 ? -4.830 -9.031 -8.476 1.00 91.69 137 GLY A CA 1
ATOM 1030 C C . GLY A 1 137 ? -6.032 -9.314 -7.566 1.00 91.69 137 GLY A C 1
ATOM 1031 O O . GLY A 1 137 ? -6.856 -8.432 -7.341 1.00 91.69 137 GLY A O 1
ATOM 1032 N N . ARG A 1 138 ? -6.148 -10.556 -7.077 1.00 92.44 138 ARG A N 1
ATOM 1033 C CA . ARG A 1 138 ? -7.209 -11.001 -6.149 1.00 92.44 138 ARG A CA 1
ATOM 1034 C C . ARG A 1 138 ? -6.700 -11.301 -4.735 1.00 92.44 138 ARG A C 1
ATOM 1036 O O . ARG A 1 138 ? -7.479 -11.755 -3.903 1.00 92.44 138 ARG A O 1
ATOM 1043 N N . GLU A 1 139 ? -5.417 -11.081 -4.473 1.00 96.25 139 GLU A N 1
ATOM 1044 C CA . GLU A 1 139 ? -4.793 -11.355 -3.180 1.00 96.25 139 GLU A CA 1
ATOM 1045 C C . GLU A 1 139 ? -4.658 -10.065 -2.370 1.00 96.25 139 GLU A C 1
ATOM 1047 O O . GLU A 1 139 ? -4.205 -9.043 -2.889 1.00 96.25 139 GLU A O 1
ATOM 1052 N N . TYR A 1 140 ? -5.052 -10.120 -1.097 1.00 96.31 140 TYR A N 1
ATOM 1053 C CA . TYR A 1 140 ? -4.957 -9.003 -0.158 1.00 96.31 140 TYR A CA 1
ATOM 1054 C C . TYR A 1 140 ? -3.717 -9.140 0.722 1.00 96.31 140 TYR A C 1
ATOM 1056 O O . TYR A 1 140 ? -3.463 -10.207 1.283 1.00 96.31 140 TYR A O 1
ATOM 1064 N N . ASP A 1 141 ? -2.990 -8.039 0.911 1.00 96.06 141 ASP A N 1
ATOM 1065 C CA . ASP A 1 141 ? -1.925 -7.956 1.906 1.00 96.06 141 ASP A CA 1
ATOM 1066 C C . ASP A 1 141 ? -2.512 -7.439 3.226 1.00 96.06 141 ASP A C 1
ATOM 1068 O O . ASP A 1 141 ? -2.599 -6.236 3.483 1.00 96.06 141 ASP A O 1
ATOM 1072 N N . PHE A 1 142 ? -2.935 -8.368 4.085 1.00 94.06 142 PHE A N 1
ATOM 1073 C CA . PHE A 1 142 ? -3.522 -8.035 5.386 1.00 94.06 142 PHE A CA 1
ATOM 1074 C C . PHE A 1 142 ? -2.573 -7.245 6.294 1.00 94.06 142 PHE A C 1
ATOM 1076 O O . PHE A 1 142 ? -3.033 -6.432 7.098 1.00 94.06 142 PHE A O 1
ATOM 1083 N N . LYS A 1 143 ? -1.255 -7.433 6.158 1.00 95.06 143 LYS A N 1
ATOM 1084 C CA . LYS A 1 143 ? -0.272 -6.664 6.924 1.00 95.06 143 LYS A CA 1
ATOM 1085 C C . LYS A 1 143 ? -0.249 -5.217 6.442 1.00 95.06 143 LYS A C 1
ATOM 1087 O O . LYS A 1 143 ? -0.297 -4.311 7.271 1.00 95.06 143 LYS A O 1
ATOM 1092 N N . ALA A 1 144 ? -0.213 -4.996 5.129 1.00 95.94 144 ALA A N 1
ATOM 1093 C CA . ALA A 1 144 ? -0.290 -3.657 4.552 1.00 95.94 144 ALA A CA 1
ATOM 1094 C C . ALA A 1 144 ? -1.608 -2.960 4.920 1.00 95.94 144 ALA A C 1
ATOM 1096 O O . ALA A 1 144 ? -1.597 -1.791 5.295 1.00 95.94 144 ALA A O 1
ATOM 1097 N N . ILE A 1 145 ? -2.731 -3.685 4.907 1.00 95.38 145 ILE A N 1
ATOM 1098 C CA . ILE A 1 145 ? -4.036 -3.156 5.332 1.00 95.38 145 ILE A CA 1
ATOM 1099 C C . ILE A 1 145 ? -3.996 -2.703 6.795 1.00 95.38 145 ILE A C 1
ATOM 1101 O O . ILE A 1 145 ? -4.412 -1.585 7.097 1.00 95.38 145 ILE A O 1
ATOM 1105 N N . LEU A 1 146 ? -3.455 -3.523 7.701 1.00 94.62 146 LEU A N 1
ATOM 1106 C CA . LEU A 1 146 ? -3.335 -3.158 9.114 1.00 94.62 146 LEU A CA 1
ATOM 1107 C C . LEU A 1 146 ? -2.439 -1.926 9.315 1.00 94.62 146 LEU A C 1
ATOM 1109 O O . LEU A 1 146 ? -2.782 -1.029 10.084 1.00 94.62 146 LEU A O 1
ATOM 1113 N N . LEU A 1 147 ? -1.314 -1.850 8.599 1.00 95.62 147 LEU A N 1
ATOM 1114 C CA . LEU A 1 147 ? -0.412 -0.696 8.647 1.00 95.62 147 LEU A CA 1
ATOM 1115 C C . LEU A 1 147 ? -1.073 0.570 8.092 1.00 95.62 147 LEU A C 1
ATOM 1117 O O . LEU A 1 147 ? -0.949 1.635 8.692 1.00 95.62 147 LEU A O 1
ATOM 1121 N N . ALA A 1 148 ? -1.816 0.458 6.991 1.00 95.56 148 ALA A N 1
ATOM 1122 C CA . ALA A 1 148 ? -2.557 1.569 6.412 1.00 95.56 148 ALA A CA 1
ATOM 1123 C C . ALA A 1 148 ? -3.662 2.066 7.353 1.00 95.56 148 ALA A C 1
ATOM 1125 O O . ALA A 1 148 ? -3.861 3.276 7.486 1.00 95.56 148 ALA A O 1
ATOM 1126 N N . LEU A 1 149 ? -4.349 1.159 8.054 1.00 95.31 149 LEU A N 1
ATOM 1127 C CA . LEU A 1 149 ? -5.309 1.514 9.099 1.00 95.31 149 LEU A CA 1
ATOM 1128 C C . LEU A 1 149 ? -4.622 2.251 10.245 1.00 95.31 149 LEU A C 1
ATOM 1130 O O . LEU A 1 149 ? -5.069 3.335 10.595 1.00 95.31 149 LEU A O 1
ATOM 1134 N N . ALA A 1 150 ? -3.504 1.745 10.767 1.00 95.06 150 ALA A N 1
ATOM 1135 C CA . ALA A 1 150 ? -2.755 2.437 11.816 1.00 95.06 150 ALA A CA 1
ATOM 1136 C C . ALA A 1 150 ? -2.279 3.832 11.364 1.00 95.06 150 ALA A C 1
ATOM 1138 O O . ALA A 1 150 ? -2.424 4.810 12.094 1.00 95.06 150 ALA A O 1
ATOM 1139 N N . GLN A 1 151 ? -1.784 3.957 10.130 1.00 94.44 151 GLN A N 1
ATOM 1140 C CA . GLN A 1 151 ? -1.321 5.231 9.578 1.00 94.44 151 GLN A CA 1
ATOM 1141 C C . GLN A 1 151 ? -2.461 6.238 9.368 1.00 94.44 151 GLN A C 1
ATOM 1143 O O . GLN A 1 151 ? -2.262 7.431 9.569 1.00 94.44 151 GLN A O 1
ATOM 1148 N N . SER A 1 152 ? -3.652 5.781 8.982 1.00 94.19 152 SER A N 1
ATOM 1149 C CA . SER A 1 152 ? -4.807 6.654 8.717 1.00 94.19 152 SER A CA 1
ATOM 1150 C C . SER A 1 152 ? -5.709 6.892 9.935 1.00 94.19 152 SER A C 1
ATOM 1152 O O . SER A 1 152 ? -6.462 7.863 9.949 1.00 94.19 152 SER A O 1
ATOM 1154 N N . HIS A 1 153 ? -5.642 6.029 10.952 1.00 96.06 153 HIS A N 1
ATOM 1155 C CA . HIS A 1 153 ? -6.519 6.027 12.124 1.00 96.06 153 HIS A CA 1
ATOM 1156 C C . HIS A 1 153 ? -5.710 5.977 13.422 1.00 96.06 153 HIS A C 1
ATOM 1158 O O . HIS A 1 153 ? -5.706 4.979 14.145 1.00 96.06 153 HIS A O 1
ATOM 1164 N N . HIS A 1 154 ? -5.073 7.094 13.755 1.00 96.88 154 HIS A N 1
ATOM 1165 C CA . HIS A 1 154 ? -4.372 7.293 15.021 1.00 96.88 154 HIS A CA 1
ATOM 1166 C C . HIS A 1 154 ? -4.508 8.743 15.498 1.00 96.88 154 HIS A C 1
ATOM 1168 O O . HIS A 1 154 ? -4.927 9.628 14.752 1.00 96.88 154 HIS A O 1
ATOM 1174 N N . ASP A 1 155 ? -4.152 8.971 16.754 1.00 95.88 155 ASP A N 1
ATOM 1175 C CA . ASP A 1 155 ? -3.885 10.286 17.320 1.00 95.88 155 ASP A CA 1
ATOM 1176 C C . ASP A 1 155 ? -2.610 10.238 18.177 1.00 95.88 155 ASP A C 1
ATOM 1178 O O . ASP A 1 155 ? -1.888 9.241 18.189 1.00 95.88 155 ASP A O 1
ATOM 1182 N N . GLU A 1 156 ? -2.321 11.317 18.906 1.00 96.44 156 GLU A N 1
ATOM 1183 C CA . GLU A 1 156 ? -1.1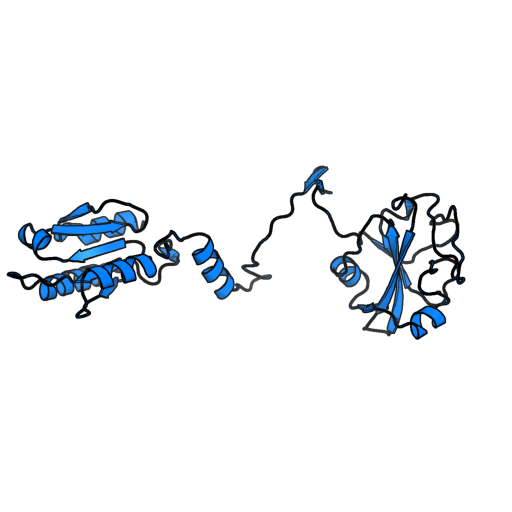35 11.419 19.769 1.00 96.44 156 GLU A CA 1
ATOM 1184 C C . GLU A 1 156 ? -1.077 10.360 20.883 1.00 96.44 156 GLU A C 1
ATOM 1186 O O . GLU A 1 156 ? -0.021 10.154 21.479 1.00 96.44 156 GLU A O 1
ATOM 1191 N N . LYS A 1 157 ? -2.200 9.704 21.195 1.00 95.44 157 LYS A N 1
ATOM 1192 C CA . LYS A 1 157 ? -2.305 8.736 22.288 1.00 95.44 157 LYS A CA 1
ATOM 1193 C C . LYS A 1 157 ? -2.345 7.288 21.828 1.00 95.44 157 LYS A C 1
ATOM 1195 O O . LYS A 1 157 ? -2.147 6.409 22.659 1.00 95.44 157 LYS A O 1
ATOM 1200 N N . GLY A 1 158 ? -2.630 7.023 20.556 1.00 96.31 158 GLY A N 1
ATOM 1201 C CA . GLY A 1 158 ? -2.709 5.662 20.043 1.00 96.31 158 GLY A CA 1
ATOM 1202 C C . GLY A 1 158 ? -3.626 5.501 18.847 1.00 96.31 158 GLY A C 1
ATOM 1203 O O . GLY A 1 158 ? -3.922 6.448 18.120 1.00 96.31 158 GLY A O 1
ATOM 1204 N N . LEU A 1 159 ? -4.082 4.268 18.642 1.00 97.31 159 LEU A N 1
ATOM 1205 C CA . LEU A 1 159 ? -4.964 3.935 17.533 1.00 97.31 159 LEU A CA 1
ATOM 1206 C C . LEU A 1 159 ? -6.371 4.523 17.733 1.00 97.31 159 LEU A C 1
ATOM 1208 O O . LEU A 1 159 ? -6.833 4.767 18.849 1.00 97.31 159 LEU A O 1
ATOM 1212 N N . THR A 1 160 ? -7.076 4.742 16.625 1.00 96.69 160 THR A N 1
ATOM 1213 C CA . THR A 1 160 ? -8.489 5.155 16.594 1.00 96.69 160 THR A CA 1
ATOM 1214 C C . THR A 1 160 ? -9.269 4.303 15.591 1.00 96.69 160 THR A C 1
ATOM 1216 O O . THR A 1 160 ? -9.964 4.822 14.708 1.00 96.69 160 THR A O 1
ATOM 1219 N N . LEU A 1 161 ? -9.095 2.980 15.698 1.00 94.12 161 LEU A N 1
ATOM 1220 C CA . LEU A 1 161 ? -9.578 2.022 14.707 1.00 94.12 161 LEU A CA 1
ATOM 1221 C C . LEU A 1 161 ? -11.097 2.152 14.502 1.00 94.12 161 LEU A C 1
ATOM 1223 O O . LEU A 1 161 ? -11.847 2.302 15.471 1.00 94.12 161 LEU A O 1
ATOM 1227 N N . PRO A 1 162 ? -11.573 2.100 13.247 1.00 93.19 162 PRO A N 1
ATOM 1228 C CA . PRO A 1 162 ? -13.000 2.031 12.972 1.00 93.19 162 PRO A CA 1
ATOM 1229 C C . PRO A 1 162 ? -13.557 0.667 13.410 1.00 93.19 162 PRO A C 1
ATOM 1231 O O . PRO A 1 162 ? -12.827 -0.324 13.415 1.00 93.19 162 PRO A O 1
ATOM 1234 N N . HIS A 1 163 ? -14.856 0.608 13.723 1.00 94.06 163 HIS A N 1
ATOM 1235 C CA . HIS A 1 163 ? -15.527 -0.605 14.219 1.00 94.06 163 HIS A CA 1
ATOM 1236 C C . HIS A 1 163 ? -15.208 -1.883 13.410 1.00 94.06 163 HIS A C 1
ATOM 1238 O O . HIS A 1 163 ? -14.769 -2.848 14.029 1.00 94.06 163 HIS A O 1
ATOM 1244 N N . PRO A 1 164 ? -15.264 -1.900 12.061 1.00 93.38 164 PRO A N 1
ATOM 1245 C CA . PRO A 1 164 ? -14.987 -3.119 11.290 1.00 93.38 164 PRO A CA 1
ATOM 1246 C C . PRO A 1 164 ? -13.546 -3.643 11.377 1.00 93.38 164 PRO A C 1
ATOM 1248 O O . PRO A 1 164 ? -13.282 -4.772 10.975 1.00 93.38 164 PRO A O 1
ATOM 1251 N N . ALA A 1 165 ? -12.602 -2.813 11.828 1.00 93.50 165 ALA A N 1
ATOM 1252 C CA . ALA A 1 165 ? -11.184 -3.156 11.919 1.00 93.50 165 ALA A CA 1
ATOM 1253 C C . ALA A 1 165 ? -10.694 -3.315 13.364 1.00 93.50 165 ALA A C 1
ATOM 1255 O O . ALA A 1 165 ? -9.543 -3.696 13.584 1.00 93.50 165 ALA A O 1
ATOM 1256 N N . ALA A 1 166 ? -11.530 -2.980 14.345 1.00 95.50 166 ALA A N 1
ATOM 1257 C CA . ALA A 1 166 ? -11.179 -3.120 15.743 1.00 95.50 166 ALA A CA 1
ATOM 1258 C C . ALA A 1 166 ? -11.262 -4.595 16.171 1.00 95.50 166 ALA A C 1
ATOM 1260 O O . ALA A 1 166 ? -12.170 -5.305 15.747 1.00 95.50 166 ALA A O 1
ATOM 1261 N N . PRO A 1 167 ? -10.349 -5.074 17.035 1.00 94.94 167 PRO A N 1
ATOM 1262 C CA . PRO A 1 167 ? -10.393 -6.455 17.519 1.00 94.94 167 PRO A CA 1
ATOM 1263 C C . PRO A 1 167 ? -11.569 -6.714 18.474 1.00 94.94 167 PRO A C 1
ATOM 1265 O O . PRO A 1 167 ? -11.991 -7.856 18.623 1.00 94.94 167 PRO A O 1
ATOM 1268 N N . PHE A 1 168 ? -12.074 -5.660 19.120 1.00 98.06 168 PHE A N 1
ATOM 1269 C CA . PHE A 1 168 ? -13.260 -5.676 19.968 1.00 98.06 168 PHE A CA 1
ATOM 1270 C C . PHE A 1 168 ? -14.019 -4.356 19.806 1.00 98.06 168 PHE A C 1
ATOM 1272 O O . PHE A 1 168 ? -13.419 -3.312 19.541 1.00 98.06 168 PHE A O 1
ATOM 1279 N N . ASP A 1 169 ? -15.324 -4.382 20.038 1.00 97.56 169 ASP A N 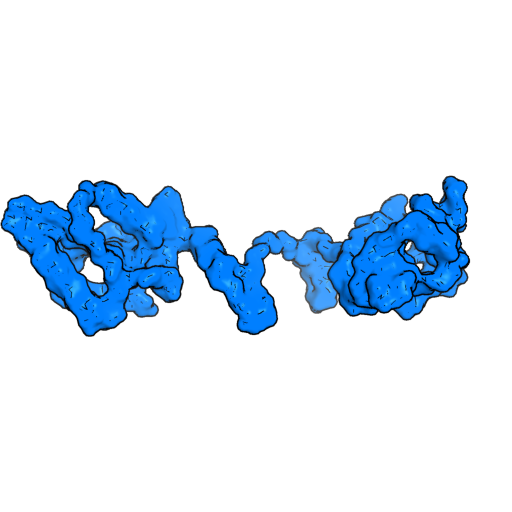1
ATOM 1280 C CA . ASP A 1 169 ? -16.185 -3.203 19.946 1.00 97.56 169 ASP A CA 1
ATOM 1281 C C . ASP A 1 169 ? -16.010 -2.282 21.153 1.00 97.56 169 ASP A C 1
ATOM 1283 O O . ASP A 1 169 ? -16.006 -1.052 21.031 1.00 97.56 169 ASP A O 1
ATOM 1287 N N . VAL A 1 170 ? -15.872 -2.896 22.332 1.00 98.25 170 VAL A N 1
ATOM 1288 C CA . VAL A 1 170 ? -15.895 -2.208 23.622 1.00 98.25 170 VAL A CA 1
ATOM 1289 C C . VAL A 1 170 ? -14.676 -2.569 24.462 1.00 98.25 170 VAL A C 1
ATOM 1291 O O . VAL A 1 170 ? -14.418 -3.737 24.737 1.00 98.25 170 VAL A O 1
ATOM 1294 N N . TYR A 1 171 ? -13.979 -1.548 24.956 1.00 98.50 171 TYR A N 1
ATOM 1295 C CA . TYR A 1 171 ? -13.061 -1.651 26.086 1.00 98.50 171 TYR A CA 1
ATOM 1296 C C . TYR A 1 171 ? -13.849 -1.467 27.386 1.00 98.50 171 TYR A C 1
ATOM 1298 O O . TYR A 1 171 ? -14.193 -0.336 27.744 1.00 98.50 171 TYR A O 1
ATOM 1306 N N . LEU A 1 172 ? -14.152 -2.549 28.098 1.00 98.56 172 LEU A N 1
ATOM 1307 C CA . LEU A 1 172 ? -14.824 -2.484 29.393 1.00 98.56 172 LEU A CA 1
ATOM 1308 C C . LEU A 1 172 ? -13.776 -2.402 30.500 1.00 98.56 172 LEU A C 1
ATOM 1310 O O . LEU A 1 172 ? -13.022 -3.339 30.731 1.00 98.56 172 LEU A O 1
ATOM 1314 N N . MET A 1 173 ? -13.732 -1.279 31.200 1.00 97.69 173 MET A N 1
ATOM 1315 C CA . MET A 1 173 ? -12.752 -1.009 32.239 1.00 97.69 173 MET A CA 1
ATOM 1316 C C . MET A 1 173 ? -13.387 -1.099 33.617 1.00 97.69 173 MET A C 1
ATOM 1318 O O . MET A 1 173 ? -14.258 -0.295 33.959 1.00 97.69 173 MET A O 1
ATOM 1322 N N . HIS A 1 174 ? -12.887 -2.023 34.435 1.00 96.69 174 HIS A N 1
ATOM 1323 C CA . HIS A 1 174 ? -13.212 -2.070 35.855 1.00 96.69 174 HIS A CA 1
ATOM 1324 C C . HIS A 1 174 ? -12.297 -1.137 36.655 1.00 96.69 174 HIS A C 1
ATOM 1326 O O . HIS A 1 174 ? -11.066 -1.234 36.583 1.00 96.69 174 HIS A O 1
ATOM 1332 N N . VAL A 1 175 ? -12.911 -0.240 37.430 1.00 94.31 175 VAL A N 1
ATOM 1333 C CA . VAL A 1 175 ? -12.239 0.611 38.416 1.00 94.31 175 VAL A CA 1
ATOM 1334 C C . VAL A 1 175 ? -12.770 0.244 39.811 1.00 94.31 175 VAL A C 1
ATOM 1336 O O . VAL A 1 175 ? -13.974 0.397 40.063 1.00 94.31 175 VAL A O 1
ATOM 1339 N N . PRO A 1 176 ? -11.912 -0.231 40.735 1.00 88.50 176 PRO A N 1
ATOM 1340 C CA . PRO A 1 176 ? -12.328 -0.602 42.085 1.00 88.50 176 PRO A CA 1
ATOM 1341 C C . PRO A 1 176 ? -13.043 0.539 42.823 1.00 88.50 176 PRO A C 1
ATOM 1343 O O . PRO A 1 176 ? -12.559 1.673 42.871 1.00 88.50 176 PRO A O 1
ATOM 1346 N N . GLY A 1 177 ? -14.213 0.242 43.392 1.00 82.94 177 GLY A N 1
ATOM 1347 C CA . GLY A 1 177 ? -14.931 1.137 44.299 1.00 82.94 177 GLY A CA 1
ATOM 1348 C C . GLY A 1 177 ? -14.517 0.925 45.753 1.00 82.94 177 GLY A C 1
ATOM 1349 O O . GLY A 1 177 ? -14.007 -0.129 46.115 1.00 82.94 177 GLY A O 1
ATOM 1350 N N . LYS A 1 178 ? -14.742 1.939 46.596 1.00 80.88 178 LYS A N 1
ATOM 1351 C CA . LYS A 1 178 ? -14.484 1.843 48.044 1.00 80.88 178 LYS A CA 1
ATOM 1352 C C . LYS A 1 178 ? -15.615 1.152 48.814 1.00 80.88 178 LYS A C 1
ATOM 1354 O O . LYS A 1 178 ? -15.342 0.482 49.799 1.00 80.88 178 LYS A O 1
ATOM 1359 N N . GLU A 1 179 ? -16.860 1.357 48.384 1.00 79.69 179 GLU A N 1
ATOM 1360 C CA . GLU A 1 179 ? -18.070 0.947 49.122 1.00 79.69 179 GLU A CA 1
ATOM 1361 C C . GLU A 1 179 ? -18.918 -0.083 48.364 1.00 79.69 179 GLU A C 1
ATOM 1363 O O . GLU A 1 179 ? -19.551 -0.935 48.978 1.00 79.69 179 GLU A O 1
ATOM 1368 N N . LEU A 1 180 ? -18.917 -0.020 47.029 1.00 82.19 180 LEU A N 1
ATOM 1369 C CA . LEU A 1 180 ? -19.649 -0.940 46.163 1.00 82.19 180 LEU A CA 1
ATOM 1370 C C . LEU A 1 180 ? -18.727 -2.019 45.600 1.00 82.19 180 LEU A C 1
ATOM 1372 O O . LEU A 1 180 ? -17.590 -1.730 45.218 1.00 82.19 180 LEU A O 1
ATOM 1376 N N . ASP A 1 181 ? -19.267 -3.227 45.434 1.00 85.81 181 ASP A N 1
ATOM 1377 C CA . ASP A 1 181 ? -18.642 -4.273 44.626 1.00 85.81 181 ASP A CA 1
ATOM 1378 C C . ASP A 1 181 ? -18.767 -3.928 43.133 1.00 85.81 181 ASP A C 1
ATOM 1380 O O . ASP A 1 181 ? -19.658 -4.373 42.405 1.00 85.81 181 ASP A O 1
ATOM 1384 N N . THR A 1 182 ? -17.864 -3.062 42.673 1.00 89.56 182 THR A N 1
ATOM 1385 C CA . THR A 1 182 ? -17.835 -2.618 41.278 1.00 89.56 182 THR A CA 1
ATOM 1386 C C . THR A 1 182 ? -17.415 -3.732 40.323 1.00 89.56 182 THR A C 1
ATOM 1388 O O . THR A 1 182 ? -17.661 -3.611 39.123 1.00 89.56 182 THR A O 1
ATOM 1391 N N . ARG A 1 183 ? -16.805 -4.815 40.831 1.00 93.44 183 ARG A N 1
ATOM 1392 C CA . ARG A 1 183 ? -16.351 -5.945 40.017 1.00 93.44 183 ARG A CA 1
ATOM 1393 C C . ARG A 1 183 ? -17.534 -6.797 39.586 1.00 93.44 183 ARG A C 1
ATOM 1395 O O . ARG A 1 183 ? -17.720 -6.977 38.386 1.00 93.44 183 ARG A O 1
ATOM 1402 N N . ALA A 1 184 ? -18.375 -7.213 40.533 1.00 93.75 184 ALA A N 1
ATOM 1403 C CA . ALA A 1 184 ? -19.585 -7.975 40.228 1.00 93.75 184 ALA A CA 1
ATOM 1404 C C . ALA A 1 184 ? -20.476 -7.240 39.212 1.00 93.75 184 ALA A C 1
ATOM 1406 O O . ALA A 1 184 ? -20.995 -7.837 38.269 1.00 93.75 184 ALA A O 1
ATOM 1407 N N . LYS A 1 185 ? -20.592 -5.910 39.341 1.00 94.56 185 LYS A N 1
ATOM 1408 C CA . LYS A 1 185 ? -21.373 -5.107 38.393 1.00 94.56 185 LYS A CA 1
ATOM 1409 C C . LYS A 1 185 ? -20.719 -4.990 37.014 1.00 94.56 185 LYS A C 1
ATOM 1411 O O . LYS A 1 185 ? -21.427 -4.994 36.009 1.00 94.56 185 LYS A O 1
ATOM 1416 N N . ALA A 1 186 ? -19.390 -4.899 36.942 1.00 96.56 186 ALA A N 1
ATOM 1417 C CA . ALA A 1 186 ? -18.674 -4.931 35.668 1.00 96.56 186 ALA A CA 1
ATOM 1418 C C . ALA A 1 186 ? -18.849 -6.286 34.959 1.00 96.56 186 ALA A C 1
ATOM 1420 O O . ALA A 1 186 ? -19.090 -6.308 33.755 1.00 96.56 186 ALA A O 1
ATOM 1421 N N . GLU A 1 187 ? -18.816 -7.395 35.701 1.00 97.38 187 GLU A N 1
ATOM 1422 C CA . GLU A 1 187 ? -19.073 -8.742 35.175 1.00 97.38 187 GLU A CA 1
ATOM 1423 C C . GLU A 1 187 ? -20.518 -8.899 34.664 1.00 97.38 187 GLU A C 1
ATOM 1425 O O . GLU A 1 187 ? -20.741 -9.469 33.596 1.00 97.38 187 GLU A O 1
ATOM 1430 N N . GLU A 1 188 ? -21.511 -8.335 35.359 1.00 96.50 188 GLU A N 1
ATOM 1431 C CA . GLU A 1 188 ? -22.905 -8.291 34.888 1.00 96.50 188 GLU A CA 1
ATOM 1432 C C . GLU A 1 188 ? -23.026 -7.547 33.545 1.00 96.50 188 GLU A C 1
ATOM 1434 O O . GLU A 1 188 ? -23.644 -8.050 32.604 1.00 96.50 188 GLU A O 1
ATOM 1439 N N . ILE A 1 189 ? -22.382 -6.379 33.424 1.00 97.00 189 ILE A N 1
ATOM 1440 C CA . ILE A 1 189 ? -22.365 -5.582 32.187 1.00 97.00 189 ILE A CA 1
ATOM 1441 C C . ILE A 1 189 ? -21.652 -6.338 31.062 1.00 97.00 189 ILE A C 1
ATOM 1443 O O . ILE A 1 189 ? -22.161 -6.382 29.942 1.00 97.00 189 ILE A O 1
ATOM 1447 N N . TYR A 1 190 ? -20.505 -6.957 31.349 1.00 98.38 190 TYR A N 1
ATOM 1448 C CA . TYR A 1 190 ? -19.764 -7.788 30.400 1.00 98.38 190 TYR A CA 1
ATOM 1449 C C . TYR A 1 190 ? -20.649 -8.891 29.808 1.00 98.38 190 TYR A C 1
ATOM 1451 O O . TYR A 1 190 ? -20.759 -9.016 28.586 1.00 98.38 190 TYR A O 1
ATOM 1459 N N . ASN A 1 191 ? -21.346 -9.641 30.664 1.00 97.81 191 ASN A N 1
ATOM 1460 C CA . ASN A 1 191 ? -22.255 -10.705 30.241 1.00 97.81 191 ASN A CA 1
ATOM 1461 C C . ASN A 1 191 ? -23.449 -10.165 29.441 1.00 97.81 191 ASN A C 1
ATOM 1463 O O . ASN A 1 191 ? -23.844 -10.772 28.442 1.00 97.81 191 ASN A O 1
ATOM 1467 N N . GLY A 1 192 ? -24.000 -9.012 29.835 1.00 97.75 192 GLY A N 1
ATOM 1468 C CA . GLY A 1 192 ? -25.081 -8.344 29.107 1.00 97.75 192 GLY A CA 1
ATOM 1469 C C . GLY A 1 192 ? -24.674 -7.901 27.697 1.00 97.75 192 GLY A C 1
ATOM 1470 O O . GLY A 1 192 ? -25.421 -8.118 26.743 1.00 97.75 192 GLY A O 1
ATOM 1471 N N . LEU A 1 193 ? -23.473 -7.334 27.542 1.00 97.81 193 LEU A N 1
ATOM 1472 C CA . LEU A 1 193 ? -22.926 -6.930 26.243 1.00 97.81 193 LEU A CA 1
ATOM 1473 C C . LEU A 1 193 ? -22.639 -8.141 25.348 1.00 97.81 193 LEU A C 1
ATOM 1475 O O . LEU A 1 193 ? -23.077 -8.159 24.196 1.00 97.81 193 LEU A O 1
ATOM 1479 N N . GLN A 1 194 ? -21.989 -9.178 25.884 1.00 97.69 194 GLN A N 1
ATOM 1480 C CA . GLN A 1 194 ? -21.722 -10.407 25.132 1.00 97.69 194 GLN A CA 1
ATOM 1481 C C . GLN A 1 194 ? -23.012 -11.097 24.674 1.00 97.69 194 GLN A C 1
ATOM 1483 O O . GLN A 1 194 ? -23.124 -11.489 23.513 1.00 97.69 194 GLN A O 1
ATOM 1488 N N . SER A 1 195 ? -24.024 -11.181 25.545 1.00 97.56 195 SER A N 1
ATOM 1489 C CA . SER A 1 195 ? -25.337 -11.756 25.200 1.00 97.56 195 SER A CA 1
ATOM 1490 C C . SER A 1 195 ? -26.052 -10.971 24.095 1.00 97.56 195 SER A C 1
ATOM 1492 O O . SER A 1 195 ? -26.905 -11.513 23.395 1.00 97.56 195 SER A O 1
ATOM 1494 N N . ALA A 1 196 ? -25.699 -9.696 23.913 1.00 97.00 196 ALA A N 1
ATOM 1495 C CA . ALA A 1 196 ? -26.215 -8.844 22.850 1.00 97.00 196 ALA A CA 1
ATOM 1496 C C . ALA A 1 196 ? -25.408 -8.923 21.538 1.00 97.00 196 ALA A C 1
ATOM 1498 O O . ALA A 1 196 ? -25.759 -8.205 20.593 1.00 97.00 196 ALA A O 1
ATOM 1499 N N . GLY A 1 197 ? -24.368 -9.766 21.477 1.00 96.44 197 GLY A N 1
ATOM 1500 C CA . GLY A 1 197 ? -23.488 -9.949 20.320 1.00 96.44 197 GLY A CA 1
ATOM 1501 C C . GLY A 1 197 ? -22.378 -8.903 20.197 1.00 96.44 197 GLY A C 1
ATOM 1502 O O . GLY A 1 197 ? -21.792 -8.783 19.128 1.00 96.44 197 GLY A O 1
ATOM 1503 N N . ILE A 1 198 ? -22.118 -8.129 21.254 1.00 97.69 198 ILE A N 1
ATOM 1504 C CA . ILE A 1 198 ? -21.083 -7.089 21.269 1.00 97.69 198 ILE A CA 1
ATOM 1505 C C . ILE A 1 198 ? -19.786 -7.716 21.778 1.00 97.69 198 ILE A C 1
ATOM 1507 O O . ILE A 1 198 ? -19.766 -8.321 22.852 1.00 97.69 198 ILE A O 1
ATOM 1511 N N . SER A 1 199 ? -18.701 -7.561 21.024 1.00 97.69 199 SER A N 1
ATOM 1512 C CA . SER A 1 199 ? -17.382 -8.048 21.420 1.00 97.69 199 SER A CA 1
ATOM 1513 C C . SER A 1 199 ? -16.748 -7.107 22.449 1.00 97.69 199 SER A C 1
ATOM 1515 O O . SER A 1 199 ? -16.683 -5.890 22.263 1.00 97.69 199 SER A O 1
ATOM 1517 N N . VAL A 1 200 ? -16.293 -7.664 23.574 1.00 98.38 200 VAL A N 1
ATOM 1518 C CA . VAL A 1 200 ? -15.811 -6.874 24.713 1.00 98.38 200 VAL A CA 1
ATOM 1519 C C . VAL A 1 200 ? -14.420 -7.327 25.131 1.00 98.38 200 VAL A C 1
ATOM 1521 O O . VAL A 1 200 ? -14.216 -8.492 25.465 1.00 98.38 200 VAL A O 1
ATOM 1524 N N . LEU A 1 201 ? -13.486 -6.381 25.185 1.00 98.50 201 LEU A N 1
ATOM 1525 C CA . LEU A 1 201 ? -12.231 -6.533 25.906 1.00 98.50 201 LEU A CA 1
ATOM 1526 C C . LEU A 1 201 ? -12.451 -6.078 27.348 1.00 98.50 201 LEU A C 1
ATOM 1528 O O . LEU A 1 201 ? -12.611 -4.883 27.604 1.00 98.50 201 LEU A O 1
ATOM 1532 N N . PHE A 1 202 ? -12.490 -7.026 28.281 1.00 98.38 202 PHE A N 1
ATOM 1533 C CA . PHE A 1 202 ? -12.679 -6.730 29.697 1.00 98.38 202 PHE A CA 1
ATOM 1534 C C . PHE A 1 202 ? -11.329 -6.550 30.402 1.00 98.38 202 PHE A C 1
ATOM 1536 O O . PHE A 1 202 ? -10.541 -7.485 30.493 1.00 98.38 202 PHE A O 1
ATOM 1543 N N . ASP A 1 203 ? -11.058 -5.339 30.894 1.00 98.06 203 ASP A N 1
ATOM 1544 C CA . ASP A 1 203 ? -9.870 -5.011 31.684 1.00 98.06 203 ASP A CA 1
ATOM 1545 C C . ASP A 1 203 ? -10.165 -5.109 33.189 1.00 98.06 203 ASP A C 1
ATOM 1547 O O . ASP A 1 203 ? -10.451 -4.112 33.872 1.00 98.06 203 ASP A O 1
ATOM 1551 N N . ASP A 1 204 ? -10.072 -6.334 33.701 1.00 95.75 204 ASP A N 1
ATOM 1552 C CA . ASP A 1 204 ? -10.244 -6.715 35.107 1.00 95.75 204 ASP A CA 1
ATOM 1553 C C . ASP A 1 204 ? -8.920 -6.770 35.893 1.00 95.75 204 ASP A C 1
ATOM 1555 O O . ASP A 1 204 ? -8.895 -7.198 37.048 1.00 95.75 204 ASP A O 1
ATOM 1559 N N . ARG A 1 205 ? -7.816 -6.299 35.294 1.00 95.88 205 ARG A N 1
ATOM 1560 C CA . ARG A 1 205 ? -6.479 -6.321 35.907 1.00 95.88 205 ARG A CA 1
ATOM 1561 C C . ARG A 1 205 ? -6.441 -5.540 37.221 1.00 95.88 205 ARG A C 1
ATOM 1563 O O . ARG A 1 205 ? -7.091 -4.499 37.352 1.00 95.88 205 ARG A O 1
ATOM 1570 N N . ASP A 1 206 ? -5.603 -5.978 38.153 1.00 94.06 206 ASP A N 1
ATOM 1571 C CA . ASP A 1 206 ? -5.281 -5.215 39.364 1.00 94.06 206 ASP A CA 1
ATOM 1572 C C . ASP A 1 206 ? -4.218 -4.145 39.057 1.00 94.06 206 ASP A C 1
ATOM 1574 O O . ASP A 1 206 ? -3.044 -4.270 39.390 1.00 94.06 206 ASP A O 1
ATOM 1578 N N . GLU A 1 207 ? -4.631 -3.115 38.317 1.00 95.50 207 GLU A N 1
ATOM 1579 C CA . GLU A 1 207 ? -3.774 -2.021 37.857 1.00 95.50 207 GLU A CA 1
ATOM 1580 C C . GLU A 1 207 ? -4.390 -0.658 38.162 1.00 95.50 207 GLU A C 1
ATOM 1582 O O . GLU A 1 207 ? -5.612 -0.487 38.242 1.00 95.50 207 GLU A O 1
ATOM 1587 N N . ARG A 1 208 ? -3.536 0.365 38.281 1.00 94.19 208 ARG A N 1
ATOM 1588 C CA . ARG A 1 208 ? -4.003 1.739 38.522 1.00 94.19 208 ARG A CA 1
ATOM 1589 C C . ARG A 1 208 ? -4.861 2.215 37.349 1.00 94.19 208 ARG A C 1
ATOM 1591 O O . ARG A 1 208 ? -4.467 2.070 36.195 1.00 94.19 208 ARG A O 1
ATOM 1598 N N . ALA A 1 209 ? -5.963 2.908 37.642 1.00 93.69 209 ALA A N 1
ATOM 1599 C CA . ALA A 1 209 ? -6.887 3.409 36.618 1.00 93.69 209 ALA A CA 1
ATOM 1600 C C . ALA A 1 209 ? -6.184 4.203 35.501 1.00 93.69 209 ALA A C 1
ATOM 1602 O O . ALA A 1 209 ? -6.482 4.009 34.329 1.00 93.69 209 ALA A O 1
ATOM 1603 N N . GLY A 1 210 ? -5.201 5.046 35.842 1.00 95.19 210 GLY A N 1
ATOM 1604 C CA . GLY A 1 210 ? -4.422 5.797 34.851 1.00 95.19 210 GLY A CA 1
ATOM 1605 C C . GLY A 1 210 ? -3.655 4.917 33.854 1.00 95.19 210 GLY A C 1
ATOM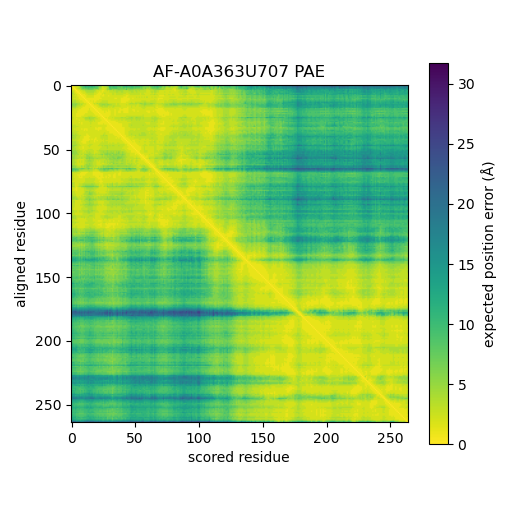 1606 O O . GLY A 1 210 ? -3.572 5.270 32.684 1.00 95.19 210 GLY A O 1
ATOM 1607 N N . VAL A 1 211 ? -3.146 3.758 34.290 1.00 96.88 211 VAL A N 1
ATOM 1608 C CA . VAL A 1 211 ? -2.480 2.783 33.408 1.00 96.88 211 VAL A CA 1
ATOM 1609 C C . VAL A 1 211 ? -3.506 2.166 32.464 1.00 96.88 211 VAL A C 1
ATOM 1611 O O . VAL A 1 211 ? -3.321 2.206 31.253 1.00 96.88 211 VAL A O 1
ATOM 1614 N N . LYS A 1 212 ? -4.649 1.721 32.999 1.00 97.50 212 LYS A N 1
ATOM 1615 C CA . LYS A 1 212 ? -5.750 1.181 32.189 1.00 97.50 212 LYS A CA 1
ATOM 1616 C C . LYS A 1 212 ? -6.265 2.186 31.152 1.00 97.50 212 LYS A C 1
ATOM 1618 O O . LYS A 1 212 ? -6.550 1.817 30.019 1.00 97.50 212 LYS A O 1
ATOM 1623 N N . PHE A 1 213 ? -6.385 3.465 31.518 1.00 96.81 213 PHE A N 1
ATOM 1624 C CA . PHE A 1 213 ? -6.788 4.526 30.590 1.00 96.81 213 PHE A CA 1
ATOM 1625 C C . PHE A 1 213 ? -5.783 4.734 29.460 1.00 96.81 213 PHE A C 1
ATOM 1627 O O . PHE A 1 213 ? -6.210 4.887 28.317 1.00 96.81 213 PHE A O 1
ATOM 1634 N N . ASN A 1 214 ? -4.485 4.699 29.764 1.00 97.25 214 ASN A N 1
ATOM 1635 C CA . ASN A 1 214 ? -3.442 4.789 28.747 1.00 97.25 214 ASN A CA 1
ATOM 1636 C C . ASN A 1 214 ? -3.468 3.575 27.811 1.00 97.25 214 ASN A C 1
ATOM 1638 O O . ASN A 1 214 ? -3.442 3.758 26.599 1.00 97.25 214 ASN A O 1
ATOM 1642 N N . ASP A 1 215 ? -3.596 2.361 28.349 1.00 97.44 215 ASP A N 1
ATOM 1643 C CA . ASP A 1 215 ? -3.685 1.140 27.542 1.00 97.44 215 ASP A CA 1
ATOM 1644 C C . ASP A 1 215 ? -4.921 1.157 26.631 1.00 97.44 215 ASP A C 1
ATOM 1646 O O . ASP A 1 215 ? -4.829 0.844 25.446 1.00 97.44 215 ASP A O 1
ATOM 1650 N N . ALA A 1 216 ? -6.072 1.595 27.150 1.00 97.00 216 ALA A N 1
ATOM 1651 C CA . ALA A 1 216 ? -7.291 1.739 26.361 1.00 97.00 216 ALA A CA 1
ATOM 1652 C C . ALA A 1 216 ? -7.141 2.773 25.229 1.00 97.00 216 ALA A C 1
ATOM 1654 O O . ALA A 1 216 ? -7.606 2.535 24.112 1.00 97.00 216 ALA A O 1
ATOM 1655 N N . ASP A 1 217 ? -6.497 3.915 25.505 1.00 96.44 217 ASP A N 1
ATOM 1656 C CA . ASP A 1 217 ? -6.234 4.953 24.500 1.00 96.44 217 ASP A CA 1
ATOM 1657 C C . ASP A 1 217 ? -5.238 4.447 23.428 1.00 96.44 217 ASP A C 1
ATOM 1659 O O . ASP A 1 217 ? -5.439 4.736 22.243 1.00 96.44 217 ASP A O 1
ATOM 1663 N N . LEU A 1 218 ? -4.231 3.652 23.825 1.00 96.69 218 LEU A N 1
ATOM 1664 C CA . LEU A 1 218 ? -3.233 3.024 22.947 1.00 96.69 218 LEU A CA 1
ATOM 1665 C C . LEU A 1 218 ? -3.850 1.973 22.018 1.00 96.69 218 LEU A C 1
ATOM 1667 O O . LEU A 1 218 ? -3.656 2.041 20.802 1.00 96.69 218 LEU A O 1
ATOM 1671 N N . ILE A 1 219 ? -4.606 1.024 22.584 1.00 96.06 219 ILE A N 1
ATOM 1672 C CA . ILE A 1 219 ? -5.284 -0.053 21.843 1.00 96.06 219 ILE A CA 1
ATOM 1673 C C . ILE A 1 219 ? -6.323 0.533 20.883 1.00 96.06 219 ILE A C 1
ATOM 1675 O O . ILE A 1 219 ? -6.459 0.058 19.756 1.00 96.06 219 ILE A O 1
ATOM 1679 N N . GLY A 1 220 ? -7.040 1.579 21.306 1.00 95.88 220 GLY A N 1
ATOM 1680 C CA . GLY A 1 220 ? -7.848 2.376 20.392 1.00 95.88 220 GLY A CA 1
ATOM 1681 C C . GLY A 1 220 ? -9.171 1.748 19.966 1.00 95.88 220 GLY A C 1
ATOM 1682 O O . GLY A 1 220 ? -9.608 1.992 18.840 1.00 95.88 220 GLY A O 1
ATOM 1683 N N . LEU A 1 221 ? -9.800 0.948 20.837 1.00 97.50 221 LEU A N 1
ATOM 1684 C CA . LEU A 1 221 ? -11.112 0.351 20.556 1.00 97.50 221 LEU A CA 1
ATOM 1685 C C . LEU A 1 221 ? -12.189 1.432 20.365 1.00 97.50 221 LEU A C 1
ATOM 1687 O O . LEU A 1 221 ? -12.101 2.472 21.018 1.00 97.50 221 LEU A O 1
ATOM 1691 N N . PRO A 1 222 ? -13.224 1.200 19.536 1.00 97.19 222 PRO A N 1
ATOM 1692 C CA . PRO A 1 222 ? -14.207 2.216 19.159 1.00 97.19 222 PRO A CA 1
ATOM 1693 C C . PRO A 1 222 ? -14.893 2.884 20.351 1.00 97.19 222 PRO A C 1
ATOM 1695 O O . PRO A 1 222 ? -15.128 4.096 20.336 1.00 97.19 222 PRO A O 1
ATOM 1698 N N . ILE A 1 223 ? -15.205 2.105 21.388 1.00 97.69 223 ILE A N 1
ATOM 1699 C CA . ILE A 1 223 ? -15.946 2.551 22.565 1.00 97.69 223 ILE A CA 1
ATOM 1700 C C . ILE A 1 223 ? -15.216 2.081 23.820 1.00 97.69 223 ILE A C 1
ATOM 1702 O O . ILE A 1 223 ? -14.862 0.914 23.949 1.00 97.69 223 ILE A O 1
ATOM 1706 N N . ARG A 1 224 ? -15.040 2.972 24.794 1.00 97.81 224 ARG A N 1
ATOM 1707 C CA . ARG A 1 224 ? -14.643 2.621 26.160 1.00 97.81 224 ARG A CA 1
ATOM 1708 C C . ARG A 1 224 ? -15.832 2.772 27.097 1.00 97.81 224 ARG A C 1
ATOM 1710 O O . ARG A 1 224 ? -16.511 3.794 27.056 1.00 97.81 224 ARG A O 1
ATOM 1717 N N . VAL A 1 225 ? -16.048 1.791 27.964 1.00 98.19 225 VAL A N 1
ATOM 1718 C CA . VAL A 1 225 ? -17.020 1.846 29.060 1.00 98.19 225 VAL A CA 1
ATOM 1719 C C . VAL A 1 225 ? -16.264 1.697 30.370 1.00 98.19 225 VAL A C 1
ATOM 1721 O O . VAL A 1 225 ? -15.558 0.715 30.568 1.00 98.19 225 VAL A O 1
ATOM 1724 N N . THR A 1 226 ? -16.394 2.662 31.272 1.00 97.44 226 THR A N 1
ATOM 1725 C CA . THR A 1 226 ? -15.749 2.645 32.584 1.00 97.44 226 THR A CA 1
ATOM 1726 C C . THR A 1 226 ? -16.787 2.402 33.672 1.00 97.44 226 THR A C 1
ATOM 1728 O O . THR A 1 226 ? -17.744 3.163 33.835 1.00 97.44 226 THR A O 1
ATOM 1731 N N . VAL A 1 227 ? -16.564 1.336 34.439 1.00 96.75 227 VAL A N 1
ATOM 1732 C CA . VAL A 1 227 ? -17.386 0.923 35.575 1.00 96.75 227 VAL A CA 1
ATOM 1733 C C . VAL A 1 227 ? -16.648 1.299 36.854 1.00 96.75 227 VAL A C 1
ATOM 1735 O O . VAL A 1 227 ? -15.698 0.629 37.257 1.00 96.75 227 VAL A O 1
ATOM 1738 N N . GLY A 1 228 ? -17.066 2.402 37.475 1.00 93.75 228 GLY A N 1
ATOM 1739 C CA . GLY A 1 228 ? -16.471 2.928 38.703 1.00 93.75 228 GLY A CA 1
ATOM 1740 C C . GLY A 1 228 ? -17.526 3.269 39.752 1.00 93.75 228 GLY A C 1
ATOM 1741 O O . GLY A 1 228 ? -18.687 3.515 39.427 1.00 93.75 228 GLY A O 1
ATOM 1742 N N . GLY A 1 229 ? -17.114 3.318 41.023 1.00 91.44 229 GLY A N 1
ATOM 1743 C CA . GLY A 1 229 ? -18.042 3.465 42.153 1.00 91.44 229 GLY A CA 1
ATOM 1744 C C . GLY A 1 229 ? -18.921 4.720 42.094 1.00 91.44 229 GLY A C 1
ATOM 1745 O O . GLY A 1 229 ? -20.102 4.644 42.409 1.00 91.44 229 GLY A O 1
ATOM 1746 N N . LYS A 1 230 ? -18.379 5.856 41.624 1.00 87.69 230 LYS A N 1
ATOM 1747 C CA . LYS A 1 230 ? -19.128 7.121 41.530 1.00 87.69 230 LYS A CA 1
ATOM 1748 C C . LYS A 1 230 ? -20.344 7.009 40.603 1.00 87.69 230 LYS A C 1
ATOM 1750 O O . LYS A 1 230 ? -21.427 7.410 41.001 1.00 87.69 230 LYS A O 1
ATOM 1755 N N . GLY A 1 231 ? -20.166 6.457 39.401 1.00 88.88 231 GLY A N 1
ATOM 1756 C CA . GLY A 1 231 ? -21.270 6.262 38.457 1.00 88.88 231 GLY A CA 1
ATOM 1757 C C . GLY A 1 231 ? -22.256 5.200 38.941 1.00 88.88 231 GLY A C 1
ATOM 1758 O O . GLY A 1 231 ? -23.466 5.398 38.868 1.00 88.88 231 GLY A O 1
ATOM 1759 N N . LEU A 1 232 ? -21.747 4.106 39.516 1.00 91.12 232 LEU A N 1
ATOM 1760 C CA . LEU A 1 232 ? -22.591 3.011 39.992 1.00 91.12 232 LEU A CA 1
ATOM 1761 C C . LEU A 1 232 ? -23.517 3.404 41.149 1.00 91.12 232 LEU A C 1
ATOM 1763 O O . LEU A 1 232 ? -24.635 2.897 41.198 1.00 91.12 232 LEU A O 1
ATOM 1767 N N . ASN A 1 233 ? -23.110 4.335 42.018 1.00 89.12 233 ASN A N 1
ATOM 1768 C CA . ASN A 1 233 ? -23.984 4.895 43.059 1.00 89.12 233 ASN A CA 1
ATOM 1769 C C . ASN A 1 233 ? -25.254 5.550 42.482 1.00 89.12 233 ASN A C 1
ATOM 1771 O O . ASN A 1 233 ? -26.276 5.610 43.159 1.00 89.12 233 ASN A O 1
ATOM 1775 N N . GLU A 1 234 ? -25.198 6.020 41.235 1.00 90.88 234 GLU A N 1
ATOM 1776 C CA . GLU A 1 234 ? -26.311 6.647 40.515 1.00 90.88 234 GLU A CA 1
ATOM 1777 C C . GLU A 1 234 ? -26.955 5.696 39.483 1.00 90.88 234 GLU A C 1
ATOM 1779 O O . GLU A 1 234 ? -27.831 6.105 38.725 1.00 90.88 234 GLU A O 1
ATOM 1784 N N . GLY A 1 235 ? -26.530 4.425 39.425 1.00 93.62 235 GLY A N 1
ATOM 1785 C CA . GLY A 1 235 ? -26.998 3.459 38.423 1.00 93.62 235 GLY A CA 1
ATOM 1786 C C . GLY A 1 235 ? -26.472 3.719 37.003 1.00 93.62 235 GLY A C 1
ATOM 1787 O O . GLY A 1 235 ? -27.094 3.297 36.026 1.00 93.62 235 GLY A O 1
ATOM 1788 N N . MET A 1 236 ? -25.334 4.410 36.883 1.00 96.25 236 MET A N 1
ATOM 1789 C CA . MET A 1 236 ? -24.752 4.885 35.623 1.00 96.25 236 MET A CA 1
ATOM 1790 C C . MET A 1 236 ? -23.359 4.292 35.360 1.00 96.25 236 MET A C 1
ATOM 1792 O O . MET A 1 236 ? -22.642 3.881 36.274 1.00 96.25 236 MET A O 1
ATOM 1796 N N . VAL A 1 237 ? -22.936 4.323 34.097 1.00 96.94 237 VAL A N 1
ATOM 1797 C CA . VAL A 1 237 ? -21.553 4.072 33.658 1.00 96.94 237 VAL A CA 1
ATOM 1798 C C . VAL A 1 237 ? -21.057 5.193 32.755 1.00 96.94 237 VAL A C 1
ATOM 1800 O O . VAL A 1 237 ? -21.845 5.873 32.096 1.00 96.94 237 VAL A O 1
ATOM 1803 N N . GLU A 1 238 ? -19.740 5.386 32.705 1.00 97.12 238 GLU A N 1
ATOM 1804 C CA . GLU A 1 238 ? -19.127 6.341 31.783 1.00 97.12 238 GLU A CA 1
ATOM 1805 C C . GLU A 1 238 ? -18.834 5.656 30.448 1.00 97.12 238 GLU A C 1
ATOM 1807 O O . GLU A 1 238 ? -18.056 4.708 30.387 1.00 97.12 238 GLU A O 1
ATOM 1812 N N . LEU A 1 239 ? -19.427 6.150 29.366 1.00 97.62 239 LEU A N 1
ATOM 1813 C CA . LEU A 1 239 ? -19.171 5.709 28.000 1.00 97.62 239 LEU A CA 1
ATOM 1814 C C . LEU A 1 239 ? -18.399 6.794 27.244 1.00 97.62 239 LEU A C 1
ATOM 1816 O O . LEU A 1 239 ? -18.755 7.972 27.283 1.00 97.62 239 LEU A O 1
ATOM 1820 N N . LYS A 1 240 ? -17.365 6.398 26.505 1.00 96.94 240 LYS A N 1
ATOM 1821 C CA . LYS A 1 240 ? -16.558 7.298 25.681 1.00 96.94 240 LYS A CA 1
ATOM 1822 C C . LYS A 1 240 ? -16.249 6.672 24.318 1.00 96.94 240 LYS A C 1
ATOM 1824 O O . LYS A 1 240 ? -15.449 5.738 24.261 1.00 96.94 240 LYS A O 1
ATOM 1829 N N . PRO A 1 241 ? -16.799 7.195 23.210 1.00 96.56 241 PRO A N 1
ATOM 1830 C CA . PRO A 1 241 ? -16.306 6.859 21.878 1.00 96.56 241 PRO A CA 1
ATOM 1831 C C . PRO A 1 241 ? -14.866 7.366 21.700 1.00 96.56 241 PRO A C 1
ATOM 1833 O O . PRO A 1 241 ? -14.566 8.504 22.062 1.00 96.56 241 PRO A O 1
ATOM 1836 N N . ARG A 1 242 ? -13.968 6.569 21.113 1.00 95.12 242 ARG A N 1
ATOM 1837 C CA . ARG A 1 242 ? -12.516 6.850 21.072 1.00 95.12 242 ARG A CA 1
ATOM 1838 C C . ARG A 1 242 ? -12.137 8.162 20.386 1.00 95.12 242 ARG A C 1
ATOM 1840 O O . ARG A 1 242 ? -11.134 8.768 20.761 1.00 95.12 242 ARG A O 1
ATOM 1847 N N . LYS A 1 243 ? -12.937 8.610 19.414 1.00 92.56 243 LYS A N 1
ATOM 1848 C CA . LYS A 1 243 ? -12.741 9.878 18.686 1.00 92.56 243 LYS A CA 1
ATOM 1849 C C . LYS A 1 243 ? -13.380 11.095 19.371 1.00 92.56 243 LYS A C 1
ATOM 1851 O O . LYS A 1 243 ? -13.166 12.222 18.934 1.00 92.56 243 LYS A O 1
ATOM 1856 N N . VAL A 1 244 ? -14.164 10.895 20.431 1.00 93.38 244 VAL A N 1
ATOM 1857 C CA . VAL A 1 244 ? -14.867 11.966 21.150 1.00 93.38 244 VAL A CA 1
ATOM 1858 C C . VAL A 1 244 ? -14.081 12.341 22.405 1.00 93.38 244 VAL A C 1
ATOM 1860 O O . VAL A 1 244 ? -13.566 11.483 23.120 1.00 93.38 244 VAL A O 1
ATOM 1863 N N . LYS A 1 245 ? -13.962 13.645 22.682 1.00 88.12 245 LYS A N 1
ATOM 1864 C CA . LYS A 1 245 ? -13.177 14.136 23.826 1.00 88.12 245 LYS A CA 1
ATOM 1865 C C . LYS A 1 245 ? -13.857 13.863 25.167 1.00 88.12 245 LYS A C 1
ATOM 1867 O O . LYS A 1 245 ? -13.177 13.442 26.105 1.00 88.12 245 LYS A O 1
ATOM 1872 N N . GLU A 1 246 ? -15.164 14.089 25.235 1.00 90.81 246 GLU A N 1
ATOM 1873 C CA . GLU A 1 246 ? -15.955 14.050 26.466 1.00 90.81 246 GLU A CA 1
ATOM 1874 C C . GLU A 1 246 ? -16.586 12.679 26.726 1.00 90.81 246 GLU A C 1
ATOM 1876 O O . GLU A 1 246 ? -16.971 11.962 25.798 1.00 90.81 246 GLU A O 1
ATOM 1881 N N . ASN A 1 247 ? -16.696 12.333 28.009 1.00 93.31 247 ASN A N 1
ATOM 1882 C CA . ASN A 1 247 ? -17.398 11.137 28.464 1.00 93.31 247 ASN A CA 1
ATOM 1883 C C . ASN A 1 247 ? -18.902 11.428 28.555 1.00 93.31 247 ASN A C 1
ATOM 1885 O O . ASN A 1 247 ? -19.314 12.538 28.885 1.00 93.31 247 ASN A O 1
ATOM 1889 N N . GLN A 1 248 ? -19.717 10.406 28.318 1.00 95.50 248 GLN A N 1
ATOM 1890 C CA . GLN A 1 248 ? -21.164 10.439 28.499 1.00 95.50 248 GLN A CA 1
ATOM 1891 C C . GLN A 1 248 ? -21.533 9.532 29.671 1.00 95.50 248 GLN A C 1
ATOM 1893 O O . GLN A 1 248 ? -21.083 8.389 29.724 1.00 95.50 248 GLN A O 1
ATOM 1898 N N . LEU A 1 249 ? -22.363 10.017 30.594 1.00 96.50 249 LEU A N 1
ATOM 1899 C CA . LEU A 1 249 ? -22.986 9.160 31.601 1.00 96.50 249 LEU A CA 1
ATOM 1900 C C . LEU A 1 249 ? -24.195 8.467 30.978 1.00 96.50 249 LEU A C 1
ATOM 1902 O O . LEU A 1 249 ? -25.053 9.119 30.381 1.00 96.50 249 LEU A O 1
ATOM 1906 N N . VAL A 1 250 ? -24.238 7.143 31.088 1.00 97.19 250 VAL A N 1
ATOM 1907 C CA . VAL A 1 250 ? -25.275 6.308 30.480 1.00 97.19 250 VAL A CA 1
ATOM 1908 C C . VAL A 1 250 ? -25.861 5.381 31.548 1.00 97.19 250 VAL A C 1
ATOM 1910 O O . VAL A 1 250 ? -25.087 4.703 32.230 1.00 97.19 250 VAL A O 1
ATOM 1913 N N . PRO A 1 251 ? -27.198 5.315 31.689 1.00 97.56 251 PRO A N 1
ATOM 1914 C CA . PRO A 1 251 ? -27.853 4.327 32.541 1.00 97.56 251 PRO A CA 1
ATOM 1915 C C . PRO A 1 251 ? -27.459 2.900 32.155 1.00 97.56 251 PRO A C 1
ATOM 1917 O O . PRO A 1 251 ? -27.372 2.575 30.966 1.00 97.56 251 PRO A O 1
ATOM 1920 N N . ILE A 1 252 ? -27.215 2.041 33.147 1.00 95.44 252 ILE A N 1
ATOM 1921 C CA . ILE A 1 252 ? -26.734 0.667 32.914 1.00 95.44 252 ILE A CA 1
ATOM 1922 C C . ILE A 1 252 ? -27.713 -0.137 32.048 1.00 95.44 252 ILE A C 1
ATOM 1924 O O . ILE A 1 252 ? -27.290 -0.870 31.161 1.00 95.44 252 ILE A O 1
ATOM 1928 N N . ASP A 1 253 ? -29.016 0.035 32.250 1.00 95.94 253 ASP A N 1
ATOM 1929 C CA . ASP A 1 253 ? -30.077 -0.616 31.471 1.00 95.94 253 ASP A CA 1
ATOM 1930 C C . ASP A 1 253 ? -30.123 -0.163 29.997 1.00 95.94 253 ASP A C 1
ATOM 1932 O O . ASP A 1 253 ? -30.594 -0.895 29.125 1.00 95.94 253 ASP A O 1
ATOM 1936 N N . MET A 1 254 ? -29.573 1.013 29.691 1.00 96.94 254 MET A N 1
ATOM 1937 C CA . MET A 1 254 ? -29.543 1.598 28.349 1.00 96.94 254 MET A CA 1
ATOM 1938 C C . MET A 1 254 ? -28.217 1.374 27.609 1.00 96.94 254 MET A C 1
ATOM 1940 O O . MET A 1 254 ? -28.127 1.697 26.418 1.00 96.94 254 MET A O 1
ATOM 1944 N N . ILE A 1 255 ? -27.194 0.811 28.265 1.00 96.75 255 ILE A N 1
ATOM 1945 C CA . ILE A 1 255 ? -25.827 0.745 27.725 1.00 96.75 255 ILE A CA 1
ATOM 1946 C C . ILE A 1 255 ? -25.738 -0.060 26.424 1.00 96.75 255 ILE A C 1
ATOM 1948 O O . ILE A 1 255 ? -25.129 0.396 25.458 1.00 96.75 255 ILE A O 1
ATOM 1952 N N . VAL A 1 256 ? -26.420 -1.208 26.353 1.00 97.19 256 VAL A N 1
ATOM 1953 C CA . VAL A 1 256 ? -26.445 -2.076 25.163 1.00 97.19 256 VAL A CA 1
ATOM 1954 C C . VAL A 1 256 ? -27.032 -1.323 23.970 1.00 97.19 256 VAL A C 1
ATOM 1956 O O . VAL A 1 256 ? -26.440 -1.295 22.893 1.00 97.19 256 VAL A O 1
ATOM 1959 N N . LYS A 1 257 ? -28.182 -0.666 24.167 1.00 96.94 257 LYS A N 1
ATOM 1960 C CA . LYS A 1 257 ? -28.860 0.105 23.117 1.00 96.94 257 LYS A CA 1
ATOM 1961 C C . LYS A 1 257 ? -27.994 1.268 22.641 1.00 96.94 257 LYS A C 1
ATOM 1963 O O . LYS A 1 257 ? -27.910 1.522 21.441 1.00 96.94 257 LYS A O 1
ATOM 1968 N N . LYS A 1 258 ? -27.349 1.969 23.577 1.00 97.12 258 LYS A N 1
ATOM 1969 C CA . LYS A 1 258 ? -26.475 3.100 23.266 1.00 97.12 258 LYS A CA 1
ATOM 1970 C C . LYS A 1 258 ? -25.256 2.666 22.456 1.00 97.12 258 LYS A C 1
ATOM 1972 O O . LYS A 1 258 ? -24.917 3.355 21.504 1.00 97.12 258 LYS A O 1
ATOM 1977 N N . ILE A 1 259 ? -24.634 1.541 22.809 1.00 96.75 259 ILE A N 1
ATOM 1978 C CA . ILE A 1 259 ? -23.473 1.001 22.093 1.00 96.75 259 ILE A CA 1
ATOM 1979 C C . ILE A 1 259 ? -23.848 0.584 20.674 1.00 96.75 259 ILE A C 1
ATOM 1981 O O . ILE A 1 259 ? -23.183 1.024 19.745 1.00 96.75 259 ILE A O 1
ATOM 1985 N N . LYS A 1 260 ? -24.942 -0.166 20.483 1.00 95.75 260 LYS A N 1
ATOM 1986 C CA . LYS A 1 260 ? -25.397 -0.554 19.134 1.00 95.75 260 LYS A CA 1
ATOM 1987 C C . LYS A 1 260 ? -25.620 0.661 18.236 1.00 95.75 260 LYS A C 1
ATOM 1989 O O . LYS A 1 260 ? -25.048 0.729 17.164 1.00 95.75 260 LYS A O 1
ATOM 1994 N N . SER A 1 261 ? -26.290 1.691 18.755 1.00 95.38 261 SER A N 1
ATOM 1995 C CA . SER A 1 261 ? -26.495 2.957 18.036 1.00 95.38 261 SER A CA 1
ATOM 1996 C C . SER A 1 261 ? -25.209 3.713 17.659 1.00 95.38 261 SER A C 1
ATOM 1998 O O . SER A 1 261 ? -25.300 4.664 16.888 1.00 95.38 261 SER A O 1
ATOM 2000 N N . ILE A 1 262 ? -24.058 3.401 18.264 1.00 93.62 262 ILE A N 1
ATOM 2001 C CA . ILE A 1 262 ? -22.758 4.008 17.924 1.00 93.62 262 ILE A CA 1
ATOM 2002 C C . ILE A 1 262 ? -21.989 3.139 16.917 1.00 93.62 262 ILE A C 1
ATOM 2004 O O . ILE A 1 262 ? -21.158 3.669 16.184 1.00 93.62 262 ILE A O 1
ATOM 2008 N N . LEU A 1 263 ? -22.211 1.822 16.939 1.00 91.00 263 LEU A N 1
ATOM 2009 C CA . LEU A 1 263 ? -21.541 0.861 16.059 1.00 91.00 263 LEU A CA 1
ATOM 2010 C C . LEU A 1 263 ? -22.247 0.710 14.702 1.00 91.00 263 LEU A C 1
ATOM 2012 O O . LEU A 1 263 ? -21.564 0.396 13.727 1.00 91.00 263 LEU A O 1
ATOM 2016 N N . ASP A 1 264 ? -23.566 0.936 14.663 1.00 84.31 264 ASP A N 1
ATOM 2017 C CA . ASP A 1 264 ? -24.391 1.023 13.446 1.00 84.31 264 ASP A CA 1
ATOM 2018 C C . ASP A 1 264 ? -24.038 2.263 12.597 1.00 84.31 264 ASP A C 1
ATOM 2020 O O . ASP A 1 264 ? -23.931 2.117 11.355 1.00 84.31 264 ASP A O 1
#

Solvent-accessible surface area (backbone atoms only — not comparable to full-atom values): 14722 Å² total; per-residue (Å²): 112,52,78,44,24,48,37,69,47,59,27,26,29,67,92,78,64,47,39,34,39,36,38,40,51,40,71,61,48,78,24,66,69,46,43,32,77,71,74,42,62,66,43,78,46,51,71,71,58,38,48,72,28,52,31,29,92,97,12,34,41,75,59,82,50,44,89,56,48,34,34,31,24,62,62,45,78,75,45,71,48,18,33,30,27,53,39,35,92,96,41,65,38,71,60,41,31,62,78,79,65,36,77,59,87,38,76,40,79,31,65,49,86,56,73,59,40,63,36,93,89,77,60,50,65,40,80,80,76,94,79,78,75,45,58,58,97,92,47,71,38,65,66,46,44,53,50,51,46,50,73,75,23,52,57,100,64,27,33,46,35,54,66,96,75,30,97,31,49,28,37,38,36,52,34,90,30,95,87,49,73,26,62,65,53,39,52,52,50,51,53,54,34,46,76,71,74,45,46,68,45,73,45,78,64,100,65,59,65,72,56,56,52,49,52,49,41,35,69,10,33,36,27,35,36,40,32,34,38,78,37,49,78,74,50,26,29,40,38,28,46,60,92,49,92,66,74,42,81,37,46,60,93,47,43,62,62,55,49,48,72,71,73,109

pLDDT: mean 94.37, std 3.56, range [75.0, 98.56]

Sequence (264 aa):
PKEKTAKALMYTRVSDGKFVFVIIRGDMQLSETKLKATVGDVRAATEEEIVRAGAVPGYASAVGLKDALIVVDDLIPQSQNLVAGANETGYHLKNTNYGRDYSAEVIRDLVQVEEGDPCLNCGRRLVILACMPLASGREYDFKAILLALAQSHHDEKGLTLPHPAAPFDVYLMHVPGKELDTRAKAEEIYNGLQSAGISVLFDDRDERAGVKFNDADLIGLPIRVTVGGKGLNEGMVELKPRKVKENQLVPIDMIVKKIKSILD

Secondary structure (DSSP, 8-state):
-GGGBEEEEEEEETTT--EEEEEEETTS-B-HHHHHHHH-SEEEPPHHHHHHTT--TTS--STT-SSEEEEEETTGGG--SEEEE-SSTT-EEEEE-BTTTB--SEEE--BPP-TTPBPTTT-PBP--------EETTEE-HHHHHHHHHHHSEETTEE---GGG-S-SEEEEE---SSS-HHHHHHHHHHHHHHTT--EEEE--S--HHHHHHHHHHHT-SEEEEE-HHHHTTTEEEEEETT-SS-EEEEGGGHHHHHHHHH-

Radius of gyration: 33.44 Å; Cα contacts (8 Å, |Δi|>4): 482; chains: 1; bounding box: 66×37×92 Å